Protein 2AMH (pdb70)

Radius of gyration: 17.07 Å; Cα contacts (8 Å, |Δi|>4): 391; chains: 1; bounding box: 40×39×41 Å

B-factor: mean 25.59, std 7.38, range [14.39, 54.66]

Secondary structure (DSSP, 8-state):
----EEEE----HHHHHHHHHHHTTT-SEEEE------GGG---SSHHHHHHHHHHHHHHHHHHHHHT--EEEEEEEEEEEETTEEE-S-SSHHHHHHHHHHHTTSEEEEEEEEEEEETT-S-EEEEEEEEEEEE----HHHHHHHHHH-GGGGSGGG--TTSHHHHTTEEEEES-HHHHHT--HHHHHHHHHT-

CATH classification: 3.90.950.10

Sequence (195 aa):
EEIRTMIIGTSSAFRANVLREHFGDRFRNFVLLPPDIDEKAYRAADPFELTESIARAKMKAVLEKARQHPAIALTFDQVVVKGDEVREKPLSTEQCRSFIASYSGGGVRTVATYALCVVGTENVLVAHNETETFFSKFGDDIVERTLERGACMNSAGGLVVEDEDMSRHVVRIVGTSYGVRGMEPAVVEKLLSQL

Structure (mmCIF, N/CA/C/O backbone):
data_2AMH
#
_entry.id   2AMH
#
_cell.length_a   97.068
_cell.length_b   97.068
_cell.length_c   48.894
_cell.angle_alpha   90.00
_cell.angle_beta   90.00
_cell.angle_gamma   90.00
#
_symmetry.space_group_name_H-M   'I 4'
#
loop_
_entity.id
_entity.type
_entity.pdbx_description
1 polymer 'septum formation protein MAF homologue, putative'
2 non-polymer 'SULFATE ION'
3 non-polymer 'MANGANESE (II) ION'
4 water water
#
loop_
_atom_site.group_PDB
_atom_site.id
_atom_site.type_symbol
_atom_site.label_atom_id
_atom_site.label_alt_id
_atom_site.label_comp_id
_atom_site.label_asym_id
_atom_site.label_entity_id
_atom_site.label_seq_id
_atom_site.pdbx_PDB_ins_code
_atom_site.Cartn_x
_atom_site.Cartn_y
_atom_site.Cartn_z
_atom_site.occupancy
_atom_site.B_iso_or_equiv
_atom_site.auth_seq_id
_atom_site.auth_comp_id
_atom_site.auth_asym_id
_atom_site.auth_atom_id
_atom_site.pdbx_PDB_model_num
ATOM 1 N N . GLU A 1 7 ? 8.564 31.945 25.574 1.00 30.84 7 GLU A N 1
ATOM 2 C CA . GLU A 1 7 ? 8.787 30.528 25.157 1.00 30.94 7 GLU A CA 1
ATOM 3 C C . GLU A 1 7 ? 10.282 30.233 24.984 1.00 29.61 7 GLU A C 1
ATOM 4 O O . GLU A 1 7 ? 10.925 30.739 24.058 1.00 29.06 7 GLU A O 1
ATOM 10 N N . GLU A 1 8 ? 10.824 29.408 25.873 1.00 28.13 8 GLU A N 1
ATOM 11 C CA . GLU A 1 8 ? 12.236 29.057 25.819 1.00 27.55 8 GLU A CA 1
ATOM 12 C C . GLU A 1 8 ? 12.409 27.600 25.404 1.00 26.55 8 GLU A C 1
ATOM 13 O O . GLU A 1 8 ? 12.108 26.683 26.169 1.00 26.85 8 GLU A O 1
ATOM 19 N N . ILE A 1 9 ? 12.887 27.402 24.177 1.00 25.30 9 ILE A N 1
ATOM 20 C CA . ILE A 1 9 ? 13.034 26.067 23.589 1.00 24.58 9 ILE A CA 1
ATOM 21 C C . ILE A 1 9 ? 14.372 25.450 24.005 1.00 24.24 9 ILE A C 1
ATOM 22 O O . ILE A 1 9 ? 15.444 25.966 23.655 1.00 23.58 9 ILE A O 1
ATOM 27 N N . ARG A 1 10 ? 14.291 24.354 24.758 1.00 23.93 10 ARG A N 1
ATOM 28 C CA . ARG A 1 10 ? 15.466 23.660 25.276 1.00 23.75 10 ARG A CA 1
ATOM 29 C C . ARG A 1 10 ? 15.544 22.211 24.805 1.00 23.52 10 ARG A C 1
ATOM 30 O O . ARG A 1 10 ? 16.467 21.485 25.182 1.00 23.17 10 ARG A O 1
ATOM 38 N N . THR A 1 11 ? 14.576 21.792 23.989 1.00 23.04 11 THR A N 1
ATOM 39 C CA . THR A 1 11 ? 14.454 20.390 23.593 1.00 22.75 11 THR A CA 1
ATOM 40 C C . THR A 1 11 ? 14.484 20.227 22.071 1.00 22.59 11 THR A C 1
ATOM 41 O O . THR A 1 11 ? 13.811 20.968 21.338 1.00 22.51 11 THR A O 1
ATOM 45 N N . MET A 1 12 ? 15.308 19.285 21.612 1.00 22.34 12 MET A N 1
ATOM 46 C CA . MET A 1 12 ? 15.342 18.888 20.215 1.00 22.71 12 MET A CA 1
ATOM 47 C C . MET A 1 12 ? 14.788 17.480 20.087 1.00 22.90 12 MET A C 1
ATOM 48 O O . MET A 1 12 ? 15.260 16.553 20.757 1.00 23.34 12 MET A O 1
ATOM 53 N N . ILE A 1 13 ? 13.782 17.329 19.238 1.00 22.99 13 ILE A N 1
ATOM 54 C CA . ILE A 1 13 ? 13.291 16.009 18.878 1.00 23.41 13 ILE A CA 1
ATOM 55 C C . ILE A 1 13 ? 14.072 15.537 17.650 1.00 23.28 13 ILE A C 1
ATOM 56 O O . ILE A 1 13 ? 13.958 16.120 16.571 1.00 23.14 13 ILE A O 1
ATOM 61 N N . ILE A 1 14 ? 14.892 14.505 17.843 1.00 23.07 14 ILE A N 1
ATOM 62 C CA . ILE A 1 14 ? 15.690 13.932 16.766 1.00 23.46 14 ILE A CA 1
ATOM 63 C C . ILE A 1 14 ? 14.810 12.915 16.050 1.00 23.41 14 ILE A C 1
ATOM 64 O O . ILE A 1 14 ? 14.664 11.771 16.490 1.00 23.07 14 ILE A O 1
ATOM 69 N N . GLY A 1 15 ? 14.198 13.365 14.958 1.00 23.73 15 GLY A N 1
ATOM 70 C CA . GLY A 1 15 ? 13.201 12.576 14.241 1.00 23.38 15 GLY A CA 1
ATOM 71 C C . GLY A 1 15 ? 13.820 11.746 13.148 1.00 23.59 15 GLY A C 1
ATOM 72 O O . GLY A 1 15 ? 13.409 11.834 11.991 1.00 24.17 15 GLY A O 1
ATOM 73 N N . THR A 1 16 ? 14.819 10.946 13.517 1.00 23.51 16 THR A N 1
ATOM 74 C CA . THR A 1 16 ? 15.503 10.043 12.586 1.00 23.84 16 THR A CA 1
ATOM 75 C C . THR A 1 16 ? 16.019 8.810 13.338 1.00 24.05 16 THR A C 1
ATOM 76 O O . THR A 1 16 ? 16.307 8.873 14.542 1.00 23.74 16 THR A O 1
ATOM 80 N N . SER A 1 17 ? 16.092 7.685 12.630 1.00 24.19 17 SER A N 1
ATOM 81 C CA . SER A 1 17 ? 16.656 6.460 13.182 1.00 24.44 17 SER A CA 1
ATOM 82 C C . SER A 1 17 ? 18.176 6.400 12.967 1.00 24.31 17 SER A C 1
ATOM 83 O O . SER A 1 17 ? 18.835 5.477 13.445 1.00 24.16 17 SER A O 1
ATOM 86 N N . SER A 1 18 ? 18.730 7.378 12.247 1.00 23.89 18 SER A N 1
ATOM 87 C CA . SER A 1 18 ? 20.166 7.384 11.940 1.00 23.61 18 SER A CA 1
ATOM 88 C C . SER A 1 18 ? 21.015 7.722 13.162 1.00 23.51 18 SER A C 1
ATOM 89 O O . SER A 1 18 ? 20.898 8.815 13.743 1.00 23.22 18 SER A O 1
ATOM 92 N N . ALA A 1 19 ? 21.869 6.770 13.536 1.00 22.93 19 ALA A N 1
ATOM 93 C CA . ALA A 1 19 ? 22.775 6.931 14.669 1.00 22.78 19 ALA A CA 1
ATOM 94 C C . ALA A 1 19 ? 23.767 8.061 14.426 1.00 22.42 19 ALA A C 1
ATOM 95 O O . ALA A 1 19 ? 24.041 8.852 15.330 1.00 22.55 19 ALA A O 1
ATOM 97 N N . PHE A 1 20 ? 24.300 8.134 13.207 1.00 22.08 20 PHE A N 1
ATOM 98 C CA . PHE A 1 20 ? 25.211 9.215 12.835 1.00 21.46 20 PHE A CA 1
ATOM 99 C C . PHE A 1 20 ? 24.561 10.588 13.010 1.00 20.96 20 PHE A C 1
ATOM 100 O O . PHE A 1 20 ? 25.155 11.483 13.625 1.00 20.24 20 PHE A O 1
ATOM 108 N N . ARG A 1 21 ? 23.350 10.750 12.473 1.00 20.52 21 ARG A N 1
ATOM 109 C CA . ARG A 1 21 ? 22.633 12.023 12.557 1.00 20.73 21 ARG A CA 1
ATOM 110 C C . ARG A 1 21 ? 22.425 12.412 14.016 1.00 20.58 21 ARG A C 1
ATOM 111 O O . ARG A 1 21 ? 22.692 13.554 14.397 1.00 19.70 21 ARG A O 1
ATOM 119 N N . ALA A 1 22 ? 21.975 11.451 14.830 1.00 20.92 22 ALA A N 1
ATOM 120 C CA . ALA A 1 22 ? 21.738 11.699 16.258 1.00 21.24 22 ALA A CA 1
ATOM 121 C C . ALA A 1 22 ? 23.012 12.122 16.976 1.00 21.52 22 ALA A C 1
ATOM 122 O O . ALA A 1 22 ? 22.984 13.057 17.783 1.00 22.37 22 ALA A O 1
ATOM 124 N N . ASN A 1 23 ? 24.121 11.440 16.675 1.00 21.85 23 ASN A N 1
ATOM 125 C CA . ASN A 1 23 ? 25.437 11.752 17.254 1.00 22.30 23 ASN A CA 1
ATOM 126 C C . ASN A 1 23 ? 25.949 13.148 16.921 1.00 22.11 23 ASN A C 1
ATOM 127 O O . ASN A 1 23 ? 26.449 13.862 17.800 1.00 21.49 23 ASN A O 1
ATOM 132 N N . VAL A 1 24 ? 25.838 13.536 15.654 1.00 22.32 24 VAL A N 1
ATOM 133 C CA . VAL A 1 24 ? 26.299 14.850 15.233 1.00 22.33 24 VAL A CA 1
ATOM 134 C C . VAL A 1 24 ? 25.445 15.949 15.871 1.00 22.79 24 VAL A C 1
ATOM 135 O O . VAL A 1 24 ? 25.975 16.971 16.324 1.00 22.77 24 VAL A O 1
ATOM 139 N N . LEU A 1 25 ? 24.132 15.729 15.911 1.00 22.86 25 LEU A N 1
ATOM 140 C CA . LEU A 1 25 ? 23.191 16.711 16.466 1.00 23.10 25 LEU A CA 1
ATOM 1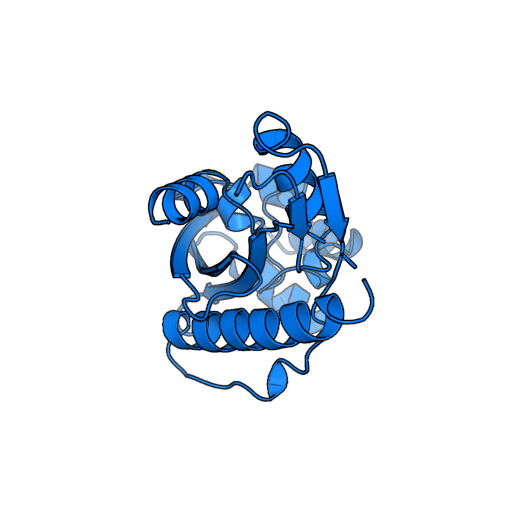41 C C . LEU A 1 25 ? 23.472 16.992 17.950 1.00 23.54 25 LEU A C 1
ATOM 142 O O . LEU A 1 25 ? 23.578 18.152 18.348 1.00 22.83 25 LEU A O 1
ATOM 147 N N . ARG A 1 26 ? 23.612 15.928 18.748 1.00 24.38 26 ARG A N 1
ATOM 148 C CA . ARG A 1 26 ? 23.974 16.050 20.167 1.00 25.88 26 ARG A CA 1
ATOM 149 C C . ARG A 1 26 ? 25.321 16.742 20.356 1.00 26.48 26 ARG A C 1
ATOM 150 O O . ARG A 1 26 ? 25.451 17.611 21.216 1.00 26.94 26 ARG A O 1
ATOM 158 N N . GLU A 1 27 ? 26.310 16.367 19.544 1.00 27.29 27 GLU A N 1
ATOM 159 C CA . GLU A 1 27 ? 27.650 16.965 19.609 1.00 28.65 27 GLU A CA 1
ATOM 160 C C . GLU A 1 27 ? 27.642 18.461 19.240 1.00 28.05 27 GLU A C 1
ATOM 161 O O . GLU A 1 27 ? 28.113 19.298 20.010 1.00 27.58 27 GLU A O 1
ATOM 167 N N . HIS A 1 28 ? 27.069 18.790 18.082 1.00 27.26 28 HIS A N 1
ATOM 168 C CA . HIS A 1 28 ? 27.090 20.157 17.578 1.00 27.06 28 HIS A CA 1
ATOM 169 C C . HIS A 1 28 ? 26.109 21.125 18.249 1.00 26.38 28 HIS A C 1
ATOM 170 O O . HIS A 1 28 ? 26.378 22.332 18.319 1.00 26.15 28 HIS A O 1
ATOM 177 N N . PHE A 1 29 ? 24.981 20.611 18.729 1.00 25.21 29 PHE A N 1
ATOM 178 C CA . PHE A 1 29 ? 23.920 21.479 19.239 1.00 24.82 29 PHE A CA 1
ATOM 179 C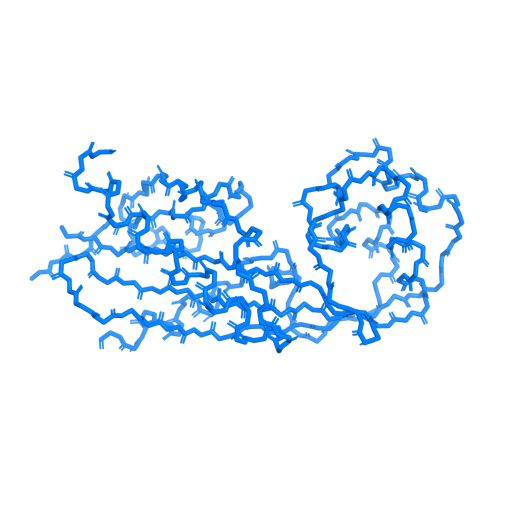 C . PHE A 1 29 ? 23.689 21.365 20.735 1.00 24.26 29 PHE A C 1
ATOM 180 O O . PHE A 1 29 ? 22.727 21.917 21.256 1.00 23.91 29 PHE A O 1
ATOM 188 N N . GLY A 1 30 ? 24.595 20.678 21.425 1.00 24.14 30 GLY A N 1
ATOM 189 C CA . GLY A 1 30 ? 24.505 20.558 22.872 1.00 24.19 30 GLY A CA 1
ATOM 190 C C . GLY A 1 30 ? 24.784 21.894 23.568 1.00 24.21 30 GLY A C 1
ATOM 191 O O . GLY A 1 30 ? 24.445 22.057 24.738 1.00 23.12 30 GLY A O 1
ATOM 192 N N . ASP A 1 31 ? 25.385 22.846 22.841 1.00 24.04 31 ASP A N 1
ATOM 193 C CA . ASP A 1 31 ? 25.615 24.194 23.383 1.00 24.56 31 ASP A CA 1
ATOM 194 C C . ASP A 1 31 ? 24.361 25.073 23.352 1.00 24.34 31 ASP A C 1
ATOM 195 O O . ASP A 1 31 ? 24.358 26.169 23.903 1.00 23.62 31 ASP A O 1
ATOM 200 N N . ARG A 1 32 ? 23.303 24.580 22.709 1.00 24.81 32 ARG A N 1
ATOM 201 C CA . ARG A 1 32 ? 22.031 25.308 22.609 1.00 26.04 32 ARG A CA 1
ATOM 202 C C . ARG A 1 32 ? 20.868 24.551 23.257 1.00 25.45 32 ARG A C 1
ATOM 203 O O . ARG A 1 32 ? 19.990 25.172 23.847 1.00 25.60 32 ARG A O 1
ATOM 211 N N . PHE A 1 33 ? 20.874 23.221 23.162 1.00 24.86 33 PHE A N 1
ATOM 212 C CA . PHE A 1 33 ? 19.765 22.394 23.662 1.00 24.93 33 PHE A CA 1
ATOM 213 C C . PHE A 1 33 ? 20.184 21.567 24.867 1.00 25.17 33 PHE A C 1
ATOM 214 O O . PHE A 1 33 ? 21.286 21.010 24.899 1.00 24.71 33 PHE A O 1
ATOM 222 N N . ARG A 1 34 ? 19.288 21.493 25.847 1.00 25.24 34 ARG A N 1
ATOM 223 C CA . ARG A 1 34 ? 19.502 20.716 27.068 1.00 26.08 34 ARG A CA 1
ATOM 224 C C . ARG A 1 34 ? 19.086 19.265 26.862 1.00 25.86 34 ARG A C 1
ATOM 225 O O . ARG A 1 34 ? 19.736 18.355 27.380 1.00 26.09 34 ARG A O 1
ATOM 233 N N . ASN A 1 35 ? 18.014 19.066 26.089 1.00 25.95 35 ASN A N 1
ATOM 234 C CA . ASN A 1 35 ? 17.365 17.760 25.937 1.00 25.99 35 ASN A CA 1
ATOM 235 C C . ASN A 1 35 ? 17.364 17.276 24.487 1.00 25.97 35 ASN A C 1
ATOM 236 O O . ASN A 1 35 ? 17.055 18.042 23.566 1.00 25.80 35 ASN A O 1
ATOM 241 N N . PHE A 1 36 ? 17.709 16.006 24.300 1.00 25.75 36 PHE A N 1
ATOM 242 C CA . PHE A 1 36 ? 17.651 15.359 22.990 1.00 26.17 36 PHE A CA 1
ATOM 243 C C . PHE A 1 36 ? 16.774 14.117 23.048 1.00 26.58 36 PHE A C 1
ATOM 244 O O . PHE A 1 36 ? 17.098 13.148 23.747 1.00 26.61 36 PHE A O 1
ATOM 252 N N . VAL A 1 37 ? 15.656 14.167 22.324 1.00 26.73 37 VAL A N 1
ATOM 253 C CA . VAL A 1 37 ? 14.659 13.098 22.333 1.00 27.01 37 VAL A CA 1
ATOM 254 C C . VAL A 1 37 ? 14.677 12.362 20.992 1.00 27.48 37 VAL A C 1
ATOM 255 O O . VAL A 1 37 ? 14.436 12.963 19.947 1.00 27.18 37 VAL A O 1
ATOM 259 N N . LEU A 1 38 ? 14.951 11.061 21.036 1.00 27.80 38 LEU A N 1
ATOM 260 C CA . LEU A 1 38 ? 14.965 10.237 19.831 1.00 28.68 38 LEU A CA 1
ATOM 261 C C . LEU A 1 38 ? 13.553 9.760 19.492 1.00 28.65 38 LEU A C 1
ATOM 262 O O . LEU A 1 38 ? 12.889 9.122 20.310 1.00 29.02 38 LEU A O 1
ATOM 267 N N . LEU A 1 39 ? 13.099 10.087 18.286 1.00 28.83 39 LEU A N 1
ATOM 268 C CA . LEU A 1 39 ? 11.759 9.729 17.837 1.00 29.37 39 LEU A CA 1
ATOM 269 C C . LEU A 1 39 ? 11.726 9.480 16.316 1.00 29.63 39 LEU A C 1
ATOM 270 O O . LEU A 1 39 ? 11.284 10.344 15.553 1.00 29.69 39 LEU A O 1
ATOM 275 N N . PRO A 1 40 ? 12.206 8.298 15.864 1.00 30.21 40 PRO A N 1
ATOM 276 C CA . PRO A 1 40 ? 12.232 8.021 14.422 1.00 30.27 40 PRO A CA 1
ATOM 277 C C . PRO A 1 40 ? 10.826 7.951 13.824 1.00 30.55 40 PRO A C 1
ATOM 278 O O . PRO A 1 40 ? 9.915 7.457 14.478 1.00 30.48 40 PRO A O 1
ATOM 282 N N . PRO A 1 41 ? 10.648 8.464 12.592 1.00 30.78 41 PRO A N 1
ATOM 283 C CA . PRO A 1 41 ? 9.324 8.565 11.979 1.00 31.21 41 PRO A CA 1
ATOM 284 C C . PRO A 1 41 ? 8.762 7.212 11.539 1.00 31.96 41 PRO A C 1
ATOM 285 O O . PRO A 1 41 ? 7.551 7.016 11.582 1.00 32.06 41 PRO A O 1
ATOM 289 N N . ASP A 1 42 ? 9.646 6.304 11.125 1.00 32.60 42 ASP A N 1
ATOM 290 C CA . ASP A 1 42 ? 9.274 4.961 10.675 1.00 33.39 42 ASP A CA 1
ATOM 291 C C . ASP A 1 42 ? 8.082 4.957 9.705 1.00 33.30 42 ASP A C 1
ATOM 292 O O . ASP A 1 42 ? 7.061 4.316 9.969 1.00 33.10 42 ASP A O 1
ATOM 297 N N . ILE A 1 43 ? 8.211 5.678 8.591 1.00 32.99 43 ILE A N 1
ATOM 298 C CA . ILE A 1 43 ? 7.150 5.705 7.580 1.00 32.97 43 ILE A CA 1
ATOM 299 C C . ILE A 1 43 ? 7.464 4.817 6.379 1.00 32.99 43 ILE A C 1
ATOM 300 O O . ILE A 1 43 ? 8.613 4.423 6.165 1.00 33.24 43 ILE A O 1
ATOM 305 N N . ASP A 1 44 ? 6.433 4.525 5.594 1.00 33.15 44 ASP A N 1
ATOM 306 C CA . ASP A 1 44 ? 6.584 3.803 4.335 1.00 33.57 44 ASP A CA 1
ATOM 307 C C . ASP A 1 44 ? 7.041 4.782 3.252 1.00 33.59 44 ASP A C 1
ATOM 308 O O . ASP A 1 44 ? 6.236 5.522 2.685 1.00 33.60 44 ASP A O 1
ATOM 313 N N . GLU A 1 45 ? 8.342 4.784 2.979 1.00 33.89 45 GLU A N 1
ATOM 314 C CA . GLU A 1 45 ? 8.930 5.766 2.066 1.00 34.33 45 GLU A CA 1
ATOM 315 C C . GLU A 1 45 ? 8.687 5.431 0.594 1.00 34.98 45 GLU A C 1
ATOM 316 O O . GLU A 1 45 ? 8.772 6.313 -0.268 1.00 35.21 45 GLU A O 1
ATOM 322 N N . LYS A 1 46 ? 8.363 4.164 0.327 1.00 35.46 46 LYS A N 1
ATOM 323 C CA . LYS A 1 46 ? 8.073 3.669 -1.024 1.00 36.35 46 LYS A CA 1
ATOM 324 C C . LYS A 1 46 ? 6.830 4.315 -1.654 1.00 36.25 46 LYS A C 1
ATOM 325 O O . LYS A 1 46 ? 6.655 4.278 -2.871 1.00 36.14 46 LYS A O 1
ATOM 331 N N . ALA A 1 47 ? 5.982 4.909 -0.817 1.00 36.29 47 ALA A N 1
ATOM 332 C CA . ALA A 1 47 ? 4.755 5.565 -1.270 1.00 36.28 47 ALA A CA 1
ATOM 333 C C . ALA A 1 47 ? 5.010 6.864 -2.045 1.00 36.42 47 ALA A C 1
ATOM 334 O O . ALA A 1 47 ? 4.144 7.316 -2.803 1.00 36.27 47 ALA A O 1
ATOM 336 N N . TYR A 1 48 ? 6.194 7.453 -1.850 1.00 36.10 48 TYR A N 1
ATOM 337 C CA . TYR A 1 48 ? 6.570 8.729 -2.469 1.00 36.00 48 TYR A CA 1
ATOM 338 C C . TYR A 1 48 ? 7.509 8.485 -3.642 1.00 36.26 48 TYR A C 1
ATOM 339 O O . TYR A 1 48 ? 8.524 7.802 -3.490 1.00 36.07 48 TYR A O 1
ATOM 348 N N . ARG A 1 49 ? 7.171 9.030 -4.813 1.00 36.69 49 ARG A N 1
ATOM 349 C CA . ARG A 1 49 ? 7.864 8.623 -6.048 1.00 37.25 49 ARG A CA 1
ATOM 350 C C . ARG A 1 49 ? 8.181 9.722 -7.083 1.00 36.82 49 ARG A C 1
ATOM 351 O O . ARG A 1 49 ? 8.326 9.425 -8.272 1.00 36.93 49 ARG A O 1
ATOM 359 N N . ALA A 1 50 ? 8.316 10.970 -6.633 1.00 36.28 50 ALA A N 1
ATOM 360 C CA . ALA A 1 50 ? 8.696 12.089 -7.517 1.00 35.69 50 ALA A CA 1
ATOM 361 C C . ALA A 1 50 ? 10.038 11.868 -8.238 1.00 35.29 50 ALA A C 1
ATOM 362 O O . ALA A 1 50 ? 10.988 11.330 -7.659 1.00 35.12 50 ALA A O 1
ATOM 364 N N . ALA A 1 51 ? 10.109 12.309 -9.493 1.00 34.70 51 ALA A N 1
ATOM 365 C CA . ALA A 1 51 ? 11.303 12.122 -10.331 1.00 34.02 51 ALA A CA 1
ATOM 366 C C . ALA A 1 51 ? 12.492 13.010 -9.935 1.00 33.35 51 ALA A C 1
ATOM 367 O O . ALA A 1 51 ? 13.639 12.556 -9.923 1.00 33.40 51 ALA A O 1
ATOM 369 N N . ASP A 1 52 ? 12.204 14.275 -9.638 1.00 32.28 52 ASP A N 1
ATOM 370 C CA . ASP A 1 52 ? 13.195 15.240 -9.172 1.00 31.15 52 ASP A CA 1
ATOM 371 C C . ASP A 1 52 ? 13.597 14.827 -7.746 1.00 29.39 52 ASP A C 1
ATOM 372 O O . ASP A 1 52 ? 12.723 14.682 -6.883 1.00 28.73 52 ASP A O 1
ATOM 377 N N . PRO A 1 53 ? 14.908 14.579 -7.507 1.00 27.93 53 PRO A N 1
ATOM 378 C CA . PRO A 1 53 ? 15.348 14.160 -6.168 1.00 26.68 53 PRO A CA 1
ATOM 379 C C . PRO A 1 53 ? 15.165 15.234 -5.090 1.00 25.75 53 PRO A C 1
ATOM 380 O O . PRO A 1 53 ? 15.037 14.901 -3.913 1.00 25.10 53 PRO A O 1
ATOM 384 N N . PHE A 1 54 ? 15.160 16.505 -5.487 1.00 25.16 54 PHE A N 1
ATOM 385 C CA . PHE A 1 54 ? 14.909 17.589 -4.538 1.00 24.94 54 PHE A CA 1
ATOM 386 C C . PHE A 1 54 ? 13.463 17.543 -4.047 1.00 24.87 54 PHE A C 1
ATOM 387 O O . PHE A 1 54 ? 13.215 17.587 -2.842 1.00 24.85 54 PHE A O 1
ATOM 395 N N . GLU A 1 55 ? 12.515 17.402 -4.973 1.00 24.92 55 GLU A N 1
ATOM 396 C CA . GLU A 1 55 ? 11.101 17.261 -4.606 1.00 24.77 55 GLU A CA 1
ATOM 397 C C . GLU A 1 55 ? 10.808 15.915 -3.927 1.00 23.80 55 GLU A C 1
ATOM 398 O O . GLU A 1 55 ? 9.971 15.828 -3.017 1.00 23.10 55 GLU A O 1
ATOM 404 N N . LEU A 1 56 ? 11.514 14.873 -4.351 1.00 22.94 56 LEU A N 1
ATOM 405 C CA . LEU A 1 56 ? 11.380 13.563 -3.721 1.00 22.34 56 LEU A CA 1
ATOM 406 C C . LEU A 1 56 ? 11.778 13.606 -2.243 1.00 21.79 56 LEU A C 1
ATOM 407 O O . LEU A 1 56 ? 10.969 13.269 -1.370 1.00 21.34 56 LEU A O 1
ATOM 412 N N . THR A 1 57 ? 13.019 14.012 -1.970 1.00 20.80 57 THR A N 1
ATOM 413 C CA . THR A 1 57 ? 13.500 14.077 -0.583 1.00 20.71 57 THR A CA 1
ATOM 414 C C . THR A 1 57 ? 12.667 15.033 0.257 1.00 20.71 57 THR A C 1
ATOM 415 O O . THR A 1 57 ? 12.451 14.788 1.441 1.00 21.15 57 THR A O 1
ATOM 419 N N . GLU A 1 58 ? 12.202 16.123 -0.354 1.00 20.96 58 GLU A N 1
ATOM 420 C CA . GLU A 1 58 ? 11.384 17.089 0.380 1.00 21.43 58 GLU A CA 1
ATOM 421 C C . GLU A 1 58 ? 10.044 16.494 0.790 1.00 21.16 58 GLU A C 1
ATOM 422 O O . GLU A 1 58 ? 9.63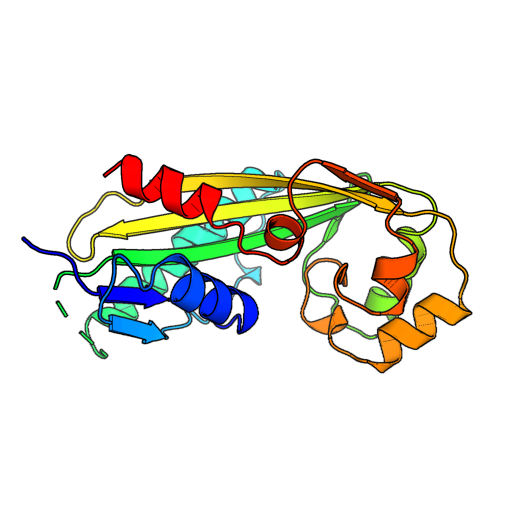7 16.634 1.945 1.00 20.99 58 GLU A O 1
ATOM 428 N N . SER A 1 59 ? 9.361 15.836 -0.147 1.00 21.33 59 SER A N 1
ATOM 429 C CA . SER A 1 59 ? 8.080 15.189 0.163 1.00 21.52 59 SER A CA 1
ATOM 430 C C . SER A 1 59 ? 8.259 14.163 1.293 1.00 21.83 59 SER A C 1
ATOM 431 O O . SER A 1 59 ? 7.434 14.087 2.214 1.00 21.21 59 SER A O 1
ATOM 434 N N . ILE A 1 60 ? 9.356 13.404 1.247 1.00 21.68 60 ILE A N 1
ATOM 435 C CA . ILE A 1 60 ? 9.613 12.386 2.271 1.00 21.84 60 ILE A CA 1
ATOM 436 C C . ILE A 1 60 ? 9.966 13.010 3.637 1.00 21.74 60 ILE A C 1
ATOM 437 O O . ILE A 1 60 ? 9.423 12.595 4.664 1.00 22.40 60 ILE A O 1
ATOM 442 N N . ALA A 1 61 ? 10.840 14.017 3.644 1.00 21.01 61 ALA A N 1
ATOM 443 C CA . ALA A 1 61 ? 11.170 14.737 4.890 1.00 21.05 61 ALA A CA 1
ATOM 444 C C . ALA A 1 61 ? 9.930 15.347 5.561 1.00 20.76 61 ALA A C 1
ATOM 445 O O . ALA A 1 61 ? 9.796 15.316 6.790 1.00 20.98 61 ALA A O 1
ATOM 447 N N . ARG A 1 62 ? 9.030 15.891 4.748 1.00 20.47 62 ARG A N 1
ATOM 448 C CA . ARG A 1 62 ? 7.783 16.465 5.255 1.00 20.76 62 ARG A CA 1
ATOM 449 C C . ARG A 1 62 ? 6.834 15.392 5.781 1.00 20.67 62 ARG A C 1
ATOM 450 O O . ARG A 1 62 ? 6.183 15.586 6.806 1.00 21.01 62 ARG A O 1
ATOM 458 N N . ALA A 1 63 ? 6.750 14.263 5.073 1.00 21.17 63 ALA A N 1
ATOM 459 C CA . ALA A 1 63 ? 5.958 13.120 5.539 1.00 21.12 63 ALA A CA 1
ATOM 460 C C . ALA A 1 63 ? 6.527 12.581 6.856 1.00 21.11 63 ALA A C 1
ATOM 461 O O . ALA A 1 63 ? 5.777 12.239 7.770 1.00 21.17 63 ALA A O 1
ATOM 463 N N . LYS A 1 64 ? 7.853 12.515 6.945 1.00 20.98 64 LYS A N 1
ATOM 464 C CA . LYS A 1 64 ? 8.533 12.116 8.178 1.00 21.62 64 LYS A CA 1
ATOM 465 C C . LYS A 1 64 ? 8.215 13.071 9.340 1.00 21.74 64 LYS A C 1
ATOM 466 O O . LYS A 1 64 ? 7.947 12.624 10.454 1.00 21.61 64 LYS A O 1
ATOM 472 N N . MET A 1 65 ? 8.241 14.376 9.070 1.00 22.46 65 MET A N 1
ATOM 473 C CA . MET A 1 65 ? 7.897 15.384 10.083 1.00 23.07 65 MET A CA 1
ATOM 474 C C . MET A 1 65 ? 6.471 15.213 10.603 1.00 23.82 65 MET A C 1
ATOM 475 O O . MET A 1 65 ? 6.237 15.285 11.812 1.00 23.72 65 MET A O 1
ATOM 480 N N . LYS A 1 66 ? 5.530 14.981 9.691 1.00 24.54 66 LYS A N 1
ATOM 481 C CA . LYS A 1 66 ? 4.138 14.736 10.072 1.00 26.13 66 LYS A CA 1
ATOM 482 C C . LYS A 1 66 ? 4.046 13.559 11.053 1.00 26.24 66 LYS A C 1
ATOM 483 O O . LYS A 1 66 ? 3.389 13.661 12.091 1.00 26.56 66 LYS A O 1
ATOM 489 N N . ALA A 1 67 ? 4.731 12.462 10.731 1.00 26.58 67 ALA A N 1
ATOM 490 C CA . ALA A 1 67 ? 4.761 11.271 11.585 1.00 27.14 67 ALA A CA 1
ATOM 491 C C . ALA A 1 67 ? 5.401 11.511 12.956 1.00 27.73 67 ALA A C 1
ATOM 492 O O . ALA A 1 67 ? 4.928 10.986 13.962 1.00 27.94 67 ALA A O 1
ATOM 494 N N . VAL A 1 68 ? 6.480 12.292 12.981 1.00 28.17 68 VAL A N 1
ATOM 495 C CA . VAL A 1 68 ? 7.206 12.612 14.209 1.00 29.06 68 VAL A CA 1
ATOM 496 C C . VAL A 1 68 ? 6.367 13.476 15.159 1.00 29.72 68 VAL A C 1
ATOM 497 O O . VAL A 1 68 ? 6.339 13.227 16.366 1.00 29.88 68 VAL A O 1
ATOM 501 N N . LEU A 1 69 ? 5.689 14.480 14.607 1.00 30.51 69 LEU A N 1
ATOM 502 C CA . LEU A 1 69 ? 4.847 15.385 15.387 1.00 31.63 69 LEU A CA 1
ATOM 503 C C . LEU A 1 69 ? 3.623 14.668 15.970 1.00 32.78 69 LEU A C 1
ATOM 504 O O . LEU A 1 69 ? 3.167 14.989 17.070 1.00 32.74 69 LEU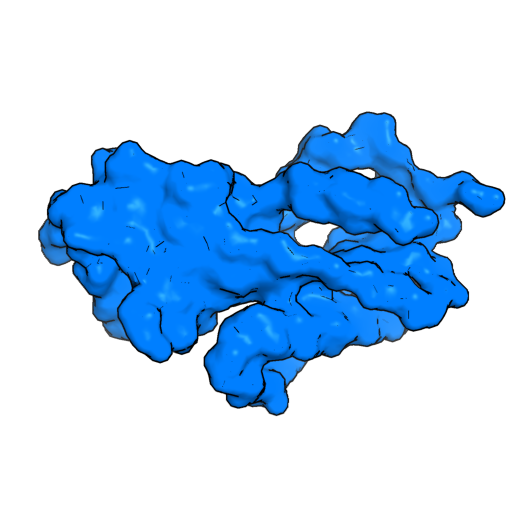 A O 1
ATOM 509 N N . GLU A 1 70 ? 3.117 13.696 15.217 1.00 34.29 70 GLU A N 1
ATOM 510 C CA . GLU A 1 70 ? 2.044 12.801 15.650 1.00 36.15 70 GLU A CA 1
ATOM 511 C C . GLU A 1 70 ? 2.497 11.916 16.818 1.00 36.53 70 GLU A C 1
ATOM 512 O O . GLU A 1 70 ? 1.774 11.774 17.809 1.00 37.08 70 GLU A O 1
ATOM 518 N N . LYS A 1 71 ? 3.690 11.330 16.697 1.00 37.33 71 LYS A N 1
ATOM 519 C CA . LYS A 1 71 ? 4.276 10.496 17.752 1.00 38.32 71 LYS A CA 1
ATOM 520 C C . LYS A 1 71 ? 4.599 11.290 19.021 1.00 39.28 71 LYS A C 1
ATOM 521 O O . LYS A 1 71 ? 4.506 10.759 20.133 1.00 39.13 71 LYS A O 1
ATOM 527 N N . ALA A 1 72 ? 4.985 12.553 18.841 1.00 40.46 72 ALA A N 1
ATOM 528 C CA . ALA A 1 72 ? 5.325 13.443 19.949 1.00 41.80 72 ALA A CA 1
ATOM 529 C C . ALA A 1 72 ? 4.132 13.717 20.866 1.00 42.85 72 ALA A C 1
ATOM 530 O O . ALA A 1 72 ? 4.299 13.833 22.080 1.00 42.77 72 ALA A O 1
ATOM 532 N N . ARG A 1 73 ? 2.941 13.816 20.276 1.00 44.36 73 ARG A N 1
ATOM 533 C CA . ARG A 1 73 ? 1.698 14.021 21.025 1.00 46.19 73 ARG A CA 1
ATOM 534 C C . ARG A 1 73 ? 1.474 12.980 22.130 1.00 47.00 73 ARG A C 1
ATOM 535 O O . ARG A 1 73 ? 0.941 13.314 23.192 1.00 47.20 73 ARG A O 1
ATOM 543 N N . GLN A 1 74 ? 1.878 11.731 21.882 1.00 48.18 74 GLN A N 1
ATOM 544 C CA . GLN A 1 74 ? 1.714 10.656 22.875 1.00 49.37 74 GLN A CA 1
ATOM 545 C C . GLN A 1 74 ? 3.003 9.884 23.226 1.00 49.99 74 GLN A C 1
ATOM 546 O O . GLN A 1 74 ? 2.975 8.661 23.408 1.00 50.15 74 GLN A O 1
ATOM 552 N N . HIS A 1 75 ? 4.115 10.615 23.344 1.00 50.77 75 HIS A N 1
ATOM 553 C CA . HIS A 1 75 ? 5.435 10.063 23.722 1.00 51.46 75 HIS A CA 1
ATOM 554 C C . HIS A 1 75 ? 6.071 9.180 22.640 1.00 51.73 75 HIS A C 1
ATOM 555 O O . HIS A 1 75 ? 5.403 8.505 21.849 1.00 51.96 75 HIS A O 1
ATOM 562 N N . PRO A 1 82 ? 8.539 23.219 25.451 1.00 28.00 82 PRO A N 1
ATOM 563 C CA . PRO A 1 82 ? 8.631 23.647 24.060 1.00 26.88 82 PRO A CA 1
ATOM 564 C C . PRO A 1 82 ? 9.794 22.950 23.353 1.00 25.77 82 PRO A C 1
ATOM 565 O O . PRO A 1 82 ? 10.851 22.750 23.956 1.00 25.70 82 PRO A O 1
ATOM 569 N N . ALA A 1 83 ? 9.601 22.591 22.087 1.00 24.15 83 ALA A N 1
ATOM 570 C CA . ALA A 1 83 ? 10.564 21.755 21.378 1.00 22.79 83 ALA A CA 1
ATOM 571 C C . ALA A 1 83 ? 10.652 22.079 19.891 1.00 22.00 83 ALA A C 1
ATOM 572 O O . ALA A 1 83 ? 9.714 22.624 19.302 1.00 22.23 83 ALA A O 1
ATOM 574 N N . ILE A 1 84 ? 11.794 21.738 19.303 1.00 20.73 84 ILE A N 1
ATOM 575 C CA . ILE A 1 84 ? 11.980 21.764 17.855 1.00 20.14 84 ILE A CA 1
ATOM 576 C C . ILE A 1 84 ? 12.210 20.336 17.364 1.00 19.49 84 ILE A C 1
ATOM 577 O O . ILE A 1 84 ? 13.009 19.598 17.938 1.00 19.82 84 ILE A O 1
ATOM 582 N N . ALA A 1 85 ? 11.487 19.943 16.317 1.00 19.01 85 ALA A N 1
ATOM 583 C CA . ALA A 1 85 ? 11.693 18.642 15.673 1.00 18.18 85 ALA A CA 1
ATOM 584 C C . ALA A 1 85 ? 12.456 18.785 14.364 1.00 18.23 85 ALA A C 1
ATOM 585 O O . ALA A 1 85 ? 12.284 19.769 13.631 1.00 17.47 85 ALA A O 1
ATOM 587 N N . LEU A 1 86 ? 13.293 17.786 14.083 1.00 18.26 86 LEU A N 1
ATOM 588 C CA . LEU A 1 86 ? 14.087 17.717 12.863 1.00 18.41 86 LEU A CA 1
ATOM 589 C C . LEU A 1 86 ? 13.899 16.386 12.145 1.00 18.05 86 LEU A C 1
ATOM 590 O O . LEU A 1 86 ? 14.019 15.324 12.762 1.00 18.57 86 LEU A O 1
ATOM 595 N N . THR A 1 87 ? 13.637 16.447 10.843 1.00 17.57 87 THR A N 1
ATOM 596 C CA . THR A 1 87 ? 13.648 15.245 10.003 1.00 17.06 87 THR A CA 1
ATOM 597 C C . THR A 1 87 ? 14.536 15.461 8.773 1.00 16.91 87 THR A C 1
ATOM 598 O O . THR A 1 87 ? 14.928 16.600 8.453 1.00 15.34 87 THR A O 1
ATOM 602 N N . PHE A 1 88 ? 14.823 14.355 8.088 1.00 16.83 88 PHE A N 1
ATOM 603 C CA . PHE A 1 88 ? 15.795 14.316 7.001 1.00 17.09 88 PHE A CA 1
ATOM 604 C C . PHE A 1 88 ? 15.382 13.252 5.983 1.00 17.21 88 PHE A C 1
ATOM 605 O O . PHE A 1 88 ? 14.796 12.235 6.345 1.00 17.67 88 PHE A O 1
ATOM 613 N N . ASP A 1 89 ? 15.714 13.486 4.718 1.00 16.99 89 ASP A N 1
ATOM 614 C CA . ASP A 1 89 ? 15.698 12.424 3.714 1.00 16.79 89 ASP A CA 1
ATOM 615 C C . ASP A 1 89 ? 16.783 12.696 2.686 1.00 16.64 89 ASP A C 1
ATOM 616 O O . ASP A 1 89 ? 16.972 13.848 2.268 1.00 16.86 89 ASP A O 1
ATOM 621 N N . GLN A 1 90 ? 17.473 11.639 2.266 1.00 16.11 90 GLN A N 1
ATOM 622 C CA . GLN A 1 90 ? 18.630 11.796 1.379 1.00 16.26 90 GLN A CA 1
ATOM 623 C C . GLN A 1 90 ? 18.741 10.658 0.370 1.00 16.08 90 GLN A C 1
ATOM 624 O O . GLN A 1 90 ? 18.541 9.488 0.710 1.00 15.92 90 GLN A O 1
ATOM 630 N N . VAL A 1 91 ? 19.076 11.014 -0.869 1.00 15.74 91 VAL A N 1
ATOM 631 C CA . VAL A 1 91 ? 19.297 10.037 -1.933 1.00 15.36 91 VAL A CA 1
ATOM 632 C C . VAL A 1 91 ? 20.622 10.340 -2.613 1.00 15.68 91 VAL A C 1
ATOM 633 O O . VAL A 1 91 ? 21.164 11.446 -2.482 1.00 14.99 91 VAL A O 1
ATOM 637 N N . VAL A 1 92 ? 21.135 9.340 -3.320 1.00 15.49 92 VAL A N 1
ATOM 638 C CA . VAL A 1 92 ? 22.298 9.487 -4.182 1.00 15.78 92 VAL A CA 1
ATOM 639 C C . VAL A 1 92 ? 21.817 9.673 -5.623 1.00 16.66 92 VAL A C 1
ATOM 640 O O . VAL A 1 92 ? 20.773 9.128 -6.016 1.00 16.68 92 VAL A O 1
ATOM 644 N N . VAL A 1 93 ? 22.549 10.491 -6.374 1.00 17.12 93 VAL A N 1
ATOM 645 C CA . VAL A 1 93 ? 22.389 10.585 -7.819 1.00 18.26 93 VAL A CA 1
ATOM 646 C C . VAL A 1 93 ? 23.723 10.230 -8.466 1.00 18.85 93 VAL A C 1
ATOM 647 O O . VAL A 1 93 ? 24.745 10.858 -8.201 1.00 18.83 93 VAL A O 1
ATOM 651 N N . LYS A 1 94 ? 23.698 9.186 -9.284 1.00 20.03 94 LYS A N 1
ATOM 652 C CA . LYS A 1 94 ? 24.865 8.743 -10.051 1.00 21.13 94 LYS A CA 1
ATOM 653 C C . LYS A 1 94 ? 24.440 8.717 -11.509 1.00 22.16 94 LYS A C 1
ATOM 654 O O . LYS A 1 94 ? 23.541 7.962 -11.881 1.00 21.84 94 LYS A O 1
ATOM 660 N N . GLY A 1 95 ? 25.085 9.549 -12.321 1.00 23.00 95 GLY A N 1
ATOM 661 C CA . GLY A 1 95 ? 24.624 9.787 -13.690 1.00 24.81 95 GLY A CA 1
ATOM 662 C C . GLY A 1 95 ? 23.189 10.281 -13.648 1.00 25.64 95 GLY A C 1
ATOM 663 O O . GLY A 1 95 ? 22.897 11.302 -13.029 1.00 25.60 95 GLY A O 1
ATOM 664 N N . ASP A 1 96 ? 22.293 9.535 -14.288 1.00 26.79 96 ASP A N 1
ATOM 665 C CA . ASP A 1 96 ? 20.870 9.883 -14.328 1.00 28.04 96 ASP A CA 1
ATOM 666 C C . ASP A 1 96 ? 20.039 9.078 -13.326 1.00 27.51 96 ASP A C 1
ATOM 667 O O . ASP A 1 96 ? 18.813 9.203 -13.276 1.00 28.08 96 ASP A O 1
ATOM 672 N N . GLU A 1 97 ? 20.705 8.259 -12.521 1.00 26.50 97 GLU A N 1
ATOM 673 C CA . GLU A 1 97 ? 20.005 7.331 -11.648 1.00 25.52 97 GLU A CA 1
ATOM 674 C C . GLU A 1 97 ? 19.918 7.841 -10.213 1.00 24.49 97 GLU A C 1
ATOM 675 O O . GLU A 1 97 ? 20.938 8.161 -9.602 1.00 24.19 97 GLU A O 1
ATOM 681 N N . VAL A 1 98 ? 18.692 7.900 -9.696 1.00 23.07 98 VAL A N 1
ATOM 682 C CA . VAL A 1 98 ? 18.424 8.214 -8.291 1.00 22.05 98 VAL A CA 1
ATOM 683 C C . VAL A 1 98 ? 18.460 6.911 -7.496 1.00 21.22 98 VAL A C 1
ATOM 684 O O . VAL A 1 98 ? 17.782 5.935 -7.848 1.00 20.38 98 VAL A O 1
ATOM 688 N N . ARG A 1 99 ? 19.258 6.900 -6.431 1.00 20.06 99 ARG A N 1
ATOM 689 C CA . ARG A 1 99 ? 19.496 5.689 -5.651 1.00 19.65 99 ARG A CA 1
ATOM 690 C C . ARG A 1 99 ? 19.145 5.880 -4.186 1.00 19.62 99 ARG A C 1
ATOM 691 O O . ARG A 1 99 ? 19.541 6.863 -3.562 1.00 18.54 99 ARG A O 1
ATOM 699 N N . GLU A 1 100 ? 18.399 4.923 -3.650 1.00 20.35 100 GLU A N 1
ATOM 700 C CA . GLU A 1 100 ? 18.125 4.880 -2.224 1.00 21.78 100 GLU A CA 1
ATOM 701 C C . GLU A 1 100 ? 19.024 3.783 -1.632 1.00 21.21 100 GLU A C 1
ATOM 702 O O . GLU A 1 100 ? 20.046 3.441 -2.230 1.00 21.03 100 GLU A O 1
ATOM 708 N N . LYS A 1 101 ? 18.667 3.245 -0.470 1.00 20.64 101 LYS A N 1
ATOM 709 C CA . LYS A 1 101 ? 19.443 2.158 0.135 1.00 21.19 101 LYS A CA 1
ATOM 710 C C . LYS A 1 101 ? 19.354 0.921 -0.763 1.00 21.13 101 LYS A C 1
ATOM 711 O O . LYS A 1 101 ? 18.300 0.666 -1.341 1.00 20.83 101 LYS A O 1
ATOM 717 N N . PRO A 1 102 ? 20.465 0.172 -0.915 1.00 21.38 102 PRO A N 1
ATOM 718 C CA . PRO A 1 102 ? 20.409 -0.993 -1.806 1.00 21.67 102 PRO A CA 1
ATOM 719 C C . PRO A 1 102 ? 19.504 -2.092 -1.261 1.00 21.99 102 PRO A C 1
ATOM 720 O O . PRO A 1 102 ? 19.358 -2.237 -0.051 1.00 22.00 102 PRO A O 1
ATOM 724 N N . LEU A 1 103 ? 18.893 -2.860 -2.151 1.00 22.80 103 LEU A N 1
ATOM 725 C CA . LEU A 1 103 ? 17.962 -3.890 -1.701 1.00 23.23 103 LEU A CA 1
ATOM 726 C C . LEU A 1 103 ? 18.665 -5.224 -1.425 1.00 23.07 103 LEU A C 1
ATOM 727 O O . LEU A 1 103 ? 18.145 -6.057 -0.686 1.00 22.89 103 LEU A O 1
ATOM 732 N N . SER A 1 104 ? 19.846 -5.410 -2.015 1.00 22.61 104 SER A N 1
ATOM 733 C CA . SER A 1 104 ? 20.607 -6.650 -1.872 1.00 23.04 104 SER A CA 1
ATOM 734 C C . SER A 1 104 ? 22.103 -6.380 -1.918 1.00 23.03 104 SER A C 1
ATOM 735 O O . SER A 1 104 ? 22.536 -5.309 -2.333 1.00 22.77 104 SER A O 1
ATOM 738 N N . THR A 1 105 ? 22.892 -7.368 -1.511 1.00 23.64 105 THR A N 1
ATOM 739 C CA . THR A 1 105 ? 24.345 -7.291 -1.634 1.00 23.92 105 THR A CA 1
ATOM 740 C C . THR A 1 105 ? 24.763 -7.064 -3.091 1.00 23.83 105 THR A C 1
ATOM 741 O O . THR A 1 105 ? 25.671 -6.280 -3.359 1.00 22.42 105 THR A O 1
ATOM 745 N N . GLU A 1 106 ? 24.075 -7.739 -4.017 1.00 24.17 106 GLU A N 1
ATOM 746 C CA . GLU A 1 106 ? 24.338 -7.649 -5.458 1.00 25.55 106 GLU A CA 1
ATOM 747 C C . GLU A 1 106 ? 24.189 -6.213 -5.993 1.00 24.02 106 GLU A C 1
ATOM 748 O O . GLU A 1 106 ? 25.071 -5.708 -6.696 1.00 23.82 106 GLU A O 1
ATOM 754 N N . GLN A 1 107 ? 23.072 -5.567 -5.667 1.00 23.06 107 GLN A N 1
ATOM 755 C CA . GLN A 1 107 ? 22.836 -4.179 -6.087 1.00 22.19 107 GLN A CA 1
ATOM 756 C C . GLN A 1 107 ? 23.843 -3.243 -5.420 1.00 21.97 107 GLN A C 1
ATOM 757 O O . GLN A 1 107 ? 24.372 -2.337 -6.066 1.00 21.66 107 GLN A O 1
ATOM 763 N N . CYS A 1 108 ? 24.120 -3.480 -4.138 1.00 21.54 108 CYS A N 1
ATOM 764 C CA . CYS A 1 108 ? 25.130 -2.698 -3.423 1.00 21.36 108 CYS A CA 1
ATOM 765 C C . CYS A 1 108 ? 26.506 -2.836 -4.066 1.00 20.97 108 CYS A C 1
ATOM 766 O O . CYS A 1 108 ? 27.208 -1.844 -4.243 1.00 20.19 108 CYS A O 1
ATOM 769 N N . ARG A 1 109 ? 26.877 -4.062 -4.431 1.00 20.79 109 ARG A N 1
ATOM 770 C CA . ARG A 1 109 ? 28.124 -4.305 -5.151 1.00 21.31 109 ARG A CA 1
ATOM 771 C C . ARG A 1 109 ? 28.198 -3.480 -6.444 1.00 21.10 109 ARG A C 1
ATOM 772 O O . ARG A 1 109 ? 29.200 -2.812 -6.708 1.00 20.98 109 ARG A O 1
ATOM 780 N N . SER A 1 110 ? 27.137 -3.559 -7.247 1.00 20.87 110 SER A N 1
ATOM 781 C CA . SER A 1 110 ? 26.989 -2.771 -8.463 1.00 20.84 110 SER A CA 1
ATOM 782 C C . SER A 1 110 ? 27.093 -1.251 -8.210 1.00 20.40 110 SER A C 1
ATOM 783 O O . SER A 1 110 ? 27.821 -0.545 -8.916 1.00 19.91 110 SER A O 1
ATOM 786 N N . PHE A 1 111 ? 26.363 -0.767 -7.205 1.00 19.97 111 PHE A N 1
ATOM 787 C CA . PHE A 1 111 ? 26.418 0.636 -6.786 1.00 19.87 111 PHE A CA 1
ATOM 788 C C . PHE A 1 111 ? 27.857 1.071 -6.490 1.00 19.79 111 PHE A C 1
ATOM 789 O O . PHE A 1 111 ? 28.354 2.010 -7.108 1.00 19.57 111 PHE A O 1
ATOM 797 N N . ILE A 1 112 ? 28.519 0.387 -5.555 1.00 19.87 112 ILE A N 1
ATOM 798 C CA . ILE A 1 112 ? 29.890 0.748 -5.154 1.00 20.32 112 ILE A CA 1
ATOM 799 C C . ILE A 1 112 ? 30.874 0.705 -6.328 1.00 20.46 112 ILE A C 1
ATOM 800 O O . ILE A 1 112 ? 31.645 1.653 -6.524 1.00 20.49 112 ILE A O 1
ATOM 805 N N . ALA A 1 113 ? 30.838 -0.373 -7.119 1.00 20.26 113 ALA A N 1
ATOM 806 C CA . ALA A 1 113 ? 31.720 -0.489 -8.288 1.00 20.57 113 ALA A CA 1
ATOM 807 C C . ALA A 1 113 ? 31.617 0.706 -9.238 1.00 20.70 113 ALA A C 1
ATOM 808 O O . ALA A 1 113 ? 32.623 1.144 -9.811 1.00 20.85 113 ALA A O 1
ATOM 810 N N . SER A 1 114 ? 30.406 1.241 -9.398 1.00 20.40 114 SER A N 1
ATOM 811 C CA . SER A 1 114 ? 30.169 2.355 -10.318 1.00 20.59 114 SER A CA 1
ATOM 812 C C . SER A 1 114 ? 30.796 3.684 -9.870 1.00 20.55 114 SER A C 1
ATOM 813 O O . SER A 1 114 ? 30.940 4.595 -10.681 1.00 20.74 114 SER A O 1
ATOM 816 N N . TYR A 1 115 ? 31.167 3.802 -8.596 1.00 20.63 115 TYR A N 1
ATOM 817 C CA . TYR A 1 115 ? 31.728 5.063 -8.103 1.00 20.56 115 TYR A CA 1
ATOM 818 C C . TYR A 1 115 ? 33.197 5.258 -8.469 1.00 21.06 115 TYR A C 1
ATOM 819 O O . TYR A 1 115 ? 33.689 6.389 -8.465 1.00 21.12 115 TYR A O 1
ATOM 828 N N . SER A 1 116 ? 33.880 4.158 -8.795 1.00 22.13 116 SER A N 1
ATOM 829 C CA . SER A 1 116 ? 35.299 4.173 -9.172 1.00 22.78 116 SER A CA 1
ATOM 830 C C . SER A 1 116 ? 35.573 5.155 -10.306 1.00 23.14 116 SER A C 1
ATOM 831 O O . SER A 1 116 ? 34.873 5.146 -11.324 1.00 23.38 116 SER A O 1
ATOM 834 N N . GLY A 1 117 ? 36.586 5.998 -10.105 1.00 23.30 117 GLY A N 1
ATOM 835 C CA . GLY A 1 117 ? 37.057 6.949 -11.114 1.00 23.38 117 GLY A CA 1
ATOM 836 C C . GLY A 1 117 ? 36.045 7.985 -11.571 1.00 23.67 117 GLY A C 1
ATOM 837 O O . GLY A 1 117 ? 36.139 8.500 -12.692 1.00 24.14 117 GLY A O 1
ATOM 838 N N . GLY A 1 118 ? 35.071 8.302 -10.720 1.00 22.81 118 GLY A N 1
ATOM 839 C CA . GLY A 1 118 ? 34.062 9.288 -11.094 1.00 22.14 118 GLY A CA 1
ATOM 840 C C . GLY A 1 118 ? 33.457 10.057 -9.935 1.00 21.61 118 GLY A C 1
ATOM 841 O O . GLY A 1 118 ? 33.898 9.929 -8.782 1.00 21.00 118 GLY A O 1
ATOM 842 N N . GLY A 1 119 ? 32.434 10.851 -10.265 1.00 20.97 119 GLY A N 1
ATOM 843 C CA . GLY A 1 119 ? 31.721 11.678 -9.296 1.00 20.22 119 GLY A CA 1
ATOM 844 C C . GLY A 1 119 ? 30.340 11.137 -8.988 1.00 19.65 119 GLY A C 1
ATOM 845 O O . GLY A 1 119 ? 29.681 10.553 -9.855 1.00 19.92 119 GLY A O 1
ATOM 846 N N . VAL A 1 120 ? 29.914 11.333 -7.746 1.00 18.79 120 VAL A N 1
ATOM 847 C CA . VAL A 1 120 ? 28.612 10.891 -7.275 1.00 18.17 120 VAL A CA 1
ATOM 848 C C . VAL A 1 120 ? 28.017 11.981 -6.397 1.00 17.97 120 VAL A C 1
ATOM 849 O O . VAL A 1 120 ? 28.705 12.531 -5.532 1.00 18.99 120 VAL A O 1
ATOM 853 N N . ARG A 1 121 ? 26.745 12.295 -6.622 1.00 17.37 121 ARG A N 1
ATOM 854 C CA . ARG A 1 121 ? 26.059 13.316 -5.838 1.00 17.32 121 ARG A CA 1
ATOM 855 C C . ARG A 1 121 ? 25.181 12.738 -4.743 1.00 16.60 121 ARG A C 1
ATOM 856 O O . ARG A 1 121 ? 24.687 11.617 -4.857 1.00 16.09 121 ARG A O 1
ATOM 864 N N . THR A 1 122 ? 25.002 13.516 -3.681 1.00 16.27 122 THR A N 1
ATOM 865 C CA . THR A 1 122 ? 23.937 13.278 -2.720 1.00 16.33 122 THR A CA 1
ATOM 866 C C . THR A 1 122 ? 22.993 14.481 -2.783 1.00 16.37 122 THR A C 1
ATOM 867 O O . THR A 1 122 ? 23.438 15.607 -2.993 1.00 15.93 122 THR A O 1
ATOM 871 N N . VAL A 1 123 ? 21.699 14.212 -2.631 1.00 15.52 123 VAL A N 1
ATOM 872 C CA . VAL A 1 123 ? 20.664 15.235 -2.602 1.00 15.58 123 VAL A CA 1
ATOM 873 C C . VAL A 1 123 ? 19.828 14.980 -1.359 1.00 15.23 123 VAL A C 1
ATOM 874 O O . VAL A 1 123 ? 19.352 13.857 -1.130 1.00 14.64 123 VAL A O 1
ATOM 878 N N . ALA A 1 124 ? 19.673 16.010 -0.536 1.00 15.10 124 ALA A N 1
ATOM 879 C CA . ALA A 1 124 ? 18.916 15.846 0.693 1.00 15.23 124 ALA A CA 1
ATOM 880 C C . ALA A 1 124 ? 18.016 17.021 0.982 1.00 15.38 124 ALA A C 1
ATOM 881 O O . ALA A 1 124 ? 18.256 18.140 0.509 1.00 15.28 124 ALA A O 1
ATOM 883 N N . THR A 1 125 ? 16.962 16.747 1.749 1.00 15.38 125 THR A N 1
ATOM 884 C CA . THR A 1 125 ? 16.148 17.796 2.325 1.00 15.67 125 THR A CA 1
ATOM 885 C C . THR A 1 125 ? 16.115 17.611 3.833 1.00 15.50 125 THR A C 1
ATOM 886 O O . THR A 1 125 ? 15.867 16.514 4.322 1.00 15.07 125 THR A O 1
ATOM 890 N N . TYR A 1 126 ? 16.417 18.689 4.552 1.00 15.57 126 TYR A N 1
ATOM 891 C CA . TYR A 1 126 ? 16.293 18.731 6.009 1.00 16.08 126 TYR A CA 1
ATOM 892 C C . TYR A 1 126 ? 15.041 19.552 6.323 1.00 16.62 126 TYR A C 1
ATOM 893 O O . TYR A 1 126 ? 14.797 20.592 5.711 1.00 16.20 126 TYR A O 1
ATOM 902 N N . ALA A 1 127 ? 14.245 19.082 7.268 1.00 16.98 127 ALA A N 1
ATOM 903 C CA . ALA A 1 127 ? 13.051 19.823 7.667 1.00 17.78 127 ALA A CA 1
ATOM 904 C C . ALA A 1 127 ? 13.114 20.146 9.152 1.00 18.03 127 ALA A C 1
ATOM 905 O O . ALA A 1 127 ? 13.662 19.363 9.941 1.00 18.59 127 ALA A O 1
ATOM 907 N N . LEU A 1 128 ? 12.566 21.301 9.519 1.00 19.02 128 LEU A N 1
ATOM 908 C CA . LEU A 1 128 ? 12.554 21.764 10.905 1.00 19.75 128 LEU A CA 1
ATOM 909 C C . LEU A 1 128 ? 11.185 22.362 11.239 1.00 20.58 128 LEU A C 1
ATOM 910 O O . LEU A 1 128 ? 10.607 23.089 10.432 1.00 20.32 128 LEU A O 1
ATOM 915 N N . CYS A 1 129 ? 10.679 22.039 12.428 1.00 22.19 129 CYS A N 1
ATOM 916 C CA . CYS A 1 129 ? 9.405 22.571 12.913 1.00 22.76 129 CYS A CA 1
ATOM 917 C C . CYS A 1 129 ? 9.442 22.836 14.418 1.00 22.87 129 CYS A C 1
ATOM 918 O O . CYS A 1 129 ? 9.898 21.992 15.194 1.00 22.40 129 CYS A O 1
ATOM 921 N N . VAL A 1 130 ? 8.965 24.013 14.821 1.00 23.19 130 VAL A N 1
ATOM 922 C CA . VAL A 1 130 ? 8.673 24.276 16.232 1.00 23.70 130 VAL A CA 1
ATOM 923 C C . VAL A 1 130 ? 7.361 23.561 16.559 1.00 24.32 130 VAL A C 1
ATOM 924 O O . VAL A 1 130 ? 6.322 23.832 15.944 1.00 23.77 130 VAL A O 1
ATOM 928 N N . VAL A 1 131 ? 7.433 22.633 17.508 1.00 25.45 131 VAL A N 1
ATOM 929 C CA . VAL A 1 131 ? 6.283 21.829 17.913 1.00 27.17 131 VAL A CA 1
ATOM 930 C C . VAL A 1 131 ? 5.143 22.752 18.363 1.00 27.85 131 VAL A C 1
ATOM 931 O O . VAL A 1 131 ? 5.345 23.654 19.181 1.00 28.36 131 VAL A O 1
ATOM 935 N N . GLY A 1 132 ? 3.965 22.552 17.778 1.00 28.67 132 GLY A N 1
ATOM 936 C CA . GLY A 1 132 ? 2.799 23.383 18.077 1.00 29.37 132 GLY A CA 1
ATOM 937 C C . GLY A 1 132 ? 2.497 24.433 17.030 1.00 29.89 132 GLY A C 1
ATOM 938 O O . GLY A 1 132 ? 1.443 25.063 17.080 1.00 30.46 132 GLY A O 1
ATOM 939 N N . THR A 1 133 ? 3.415 24.628 16.083 1.00 29.89 133 THR A N 1
ATOM 940 C CA . THR A 1 133 ? 3.233 25.614 15.019 1.00 30.28 133 THR A CA 1
ATOM 941 C C . THR A 1 133 ? 2.905 24.905 13.706 1.00 30.59 133 THR A C 1
ATOM 942 O O . THR A 1 133 ? 2.996 23.680 13.618 1.00 31.17 133 THR A O 1
ATOM 946 N N . GLU A 1 134 ? 2.538 25.665 12.684 1.00 30.65 134 GLU A N 1
ATOM 947 C CA . GLU A 1 134 ? 2.156 25.060 11.409 1.00 30.99 134 GLU A CA 1
ATOM 948 C C . GLU A 1 134 ? 3.211 25.175 10.293 1.00 29.81 134 GLU A C 1
ATOM 949 O O . GLU A 1 134 ? 3.050 24.593 9.216 1.00 30.14 134 GLU A O 1
ATOM 955 N N . ASN A 1 135 ? 4.285 25.916 10.553 1.00 28.10 135 ASN A N 1
ATOM 956 C CA . ASN A 1 135 ? 5.310 26.159 9.540 1.00 26.44 135 ASN A CA 1
ATOM 957 C C . ASN A 1 135 ? 6.435 25.122 9.620 1.00 25.66 135 ASN A C 1
ATOM 958 O O . ASN A 1 135 ? 7.155 25.043 10.620 1.00 25.04 135 ASN A O 1
ATOM 963 N N . VAL A 1 136 ? 6.552 24.304 8.572 1.00 23.96 136 VAL A N 1
ATOM 964 C CA . VAL A 1 136 ? 7.648 23.343 8.465 1.00 22.68 136 VAL A CA 1
ATOM 965 C C . VAL A 1 136 ? 8.679 23.907 7.493 1.00 22.13 136 VAL A C 1
ATOM 966 O O . VAL A 1 136 ? 8.431 23.984 6.288 1.00 22.04 136 VAL A O 1
ATOM 970 N N . LEU A 1 137 ? 9.815 24.340 8.033 1.00 20.92 137 LEU A N 1
ATOM 971 C CA . LEU A 1 137 ? 10.900 24.893 7.226 1.00 20.61 137 LEU A CA 1
ATOM 972 C C . LEU A 1 137 ? 11.663 23.758 6.566 1.00 19.91 137 LEU A C 1
ATOM 973 O O . LEU A 1 137 ? 11.835 22.708 7.172 1.00 19.85 137 LEU A O 1
ATOM 978 N N . VAL A 1 138 ? 12.123 23.978 5.335 1.00 19.24 138 VAL A N 1
ATOM 979 C CA . VAL A 1 138 ? 12.960 23.005 4.631 1.00 18.60 138 VAL A CA 1
ATOM 980 C C . VAL A 1 138 ? 14.181 23.662 4.001 1.00 18.46 138 VAL A C 1
ATOM 981 O O . VAL A 1 138 ? 14.157 24.845 3.649 1.00 17.75 138 VAL A O 1
ATOM 985 N N . ALA A 1 139 ? 15.244 22.873 3.864 1.00 17.95 139 ALA A N 1
ATOM 986 C CA . ALA A 1 139 ? 16.489 23.322 3.263 1.00 17.76 139 ALA A CA 1
ATOM 987 C C . ALA A 1 139 ? 17.086 22.136 2.546 1.00 17.83 139 ALA A C 1
ATOM 988 O O . ALA A 1 139 ? 17.043 21.010 3.050 1.00 17.10 139 ALA A O 1
ATOM 990 N N . HIS A 1 140 ? 17.639 22.380 1.364 1.00 17.55 140 HIS A N 1
ATOM 991 C CA . HIS A 1 140 ? 18.303 21.314 0.636 1.00 17.93 140 HIS A CA 1
ATOM 992 C C . HIS A 1 140 ? 19.787 21.318 0.951 1.00 17.82 140 HIS A C 1
ATOM 993 O O . HIS A 1 140 ? 20.354 22.341 1.317 1.00 17.31 140 HIS A O 1
ATOM 1000 N N . ASN A 1 141 ? 20.398 20.150 0.820 1.00 17.46 141 ASN A N 1
ATOM 1001 C CA . ASN A 1 141 ? 21.839 20.041 0.867 1.00 18.06 141 ASN A CA 1
ATOM 1002 C C . ASN A 1 141 ? 22.261 19.068 -0.213 1.00 17.65 141 ASN A C 1
ATOM 1003 O O . ASN A 1 141 ? 21.692 17.989 -0.329 1.00 17.87 141 ASN A O 1
ATOM 1008 N N . GLU A 1 142 ? 23.260 19.462 -0.992 1.00 17.67 142 GLU A N 1
ATOM 1009 C CA . GLU A 1 142 ? 23.748 18.663 -2.098 1.00 19.03 142 GLU A CA 1
ATOM 1010 C C . GLU A 1 142 ? 25.260 18.556 -1.939 1.00 18.04 142 GLU A C 1
ATOM 1011 O O . GLU A 1 142 ? 25.917 19.523 -1.545 1.00 18.20 142 GLU 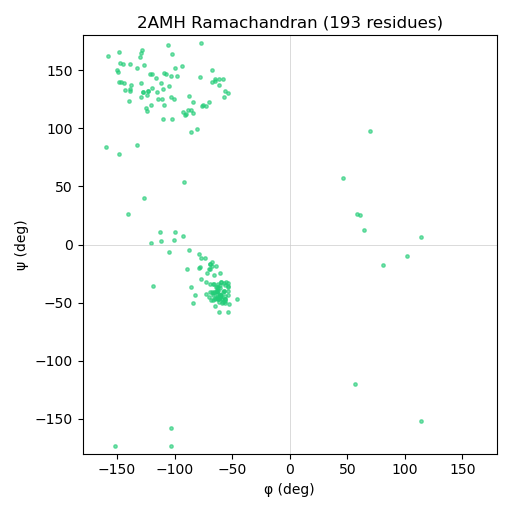A O 1
ATOM 1017 N N . THR A 1 143 ? 25.803 17.372 -2.199 1.00 16.82 143 THR A N 1
ATOM 1018 C CA . THR A 1 143 ? 27.245 17.189 -2.234 1.00 16.16 143 THR A CA 1
ATOM 1019 C C . THR A 1 143 ? 27.635 16.488 -3.519 1.00 16.25 143 THR A C 1
ATOM 1020 O O . THR A 1 143 ? 26.795 15.902 -4.205 1.00 15.82 143 THR A O 1
ATOM 1024 N N . GLU A 1 144 ? 28.921 16.537 -3.826 1.00 16.56 144 GLU A N 1
ATOM 1025 C CA . GLU A 1 144 ? 29.465 15.738 -4.910 1.00 17.47 144 GLU A CA 1
ATOM 1026 C C . GLU A 1 144 ? 30.819 15.194 -4.477 1.00 16.83 144 GLU A C 1
ATOM 1027 O O . GLU A 1 144 ? 31.696 15.957 -4.062 1.00 16.15 144 GLU A O 1
ATOM 1033 N N . THR A 1 145 ? 30.956 13.868 -4.523 1.00 16.85 145 THR A N 1
ATOM 1034 C CA . THR A 1 145 ? 32.200 13.190 -4.115 1.00 17.15 145 THR A CA 1
ATOM 1035 C C . THR A 1 145 ? 32.885 12.605 -5.351 1.00 17.86 145 THR A C 1
ATOM 1036 O O . THR A 1 145 ? 32.228 11.984 -6.192 1.00 17.87 145 THR A O 1
ATOM 1040 N N . PHE A 1 146 ? 34.195 12.826 -5.453 1.00 18.38 146 PHE A N 1
ATOM 1041 C CA . PHE A 1 146 ? 34.995 12.344 -6.584 1.00 19.53 146 PHE A CA 1
ATOM 1042 C C . PHE A 1 146 ? 36.009 11.300 -6.114 1.00 19.81 146 PHE A C 1
ATOM 1043 O O . PHE A 1 146 ? 36.781 11.551 -5.205 1.00 19.65 146 PHE A O 1
ATOM 1051 N N . PHE A 1 147 ? 35.968 10.127 -6.745 1.00 20.97 147 PHE A N 1
ATOM 1052 C CA . PHE A 1 147 ? 36.830 9.001 -6.410 1.00 21.72 147 PHE A CA 1
ATOM 1053 C C . PHE A 1 147 ? 37.876 8.779 -7.508 1.00 22.86 147 PHE A C 1
ATOM 1054 O O . PHE A 1 147 ? 37.610 8.998 -8.690 1.00 22.62 147 PHE A O 1
ATOM 1062 N N . SER A 1 148 ? 39.054 8.323 -7.100 1.00 24.04 148 SER A N 1
ATOM 1063 C CA . SER A 1 148 ? 40.007 7.713 -8.019 1.00 25.31 148 SER A CA 1
ATOM 1064 C C . SER A 1 148 ? 39.554 6.282 -8.331 1.00 26.36 148 SER A C 1
ATOM 1065 O O . SER A 1 148 ? 38.580 5.769 -7.739 1.00 25.69 148 SER A O 1
ATOM 1068 N N . LYS A 1 149 ? 40.245 5.640 -9.269 1.00 27.14 149 LYS A N 1
ATOM 1069 C CA . LYS A 1 149 ? 39.914 4.269 -9.651 1.00 28.80 149 LYS A CA 1
ATOM 1070 C C . LYS A 1 149 ? 40.208 3.276 -8.531 1.00 28.67 149 LYS A C 1
ATOM 1071 O O . LYS A 1 149 ? 41.190 3.414 -7.799 1.00 28.94 149 LYS A O 1
ATOM 1077 N N . PHE A 1 150 ? 39.310 2.309 -8.371 1.00 29.25 150 PHE A N 1
ATOM 1078 C CA . PHE A 1 150 ? 39.534 1.164 -7.493 1.00 29.89 150 PHE A CA 1
ATOM 1079 C C . PHE A 1 150 ? 38.892 -0.077 -8.112 1.00 30.88 150 PHE A C 1
ATOM 1080 O O . PHE A 1 150 ? 37.964 0.031 -8.914 1.00 31.04 150 PHE A O 1
ATOM 1088 N N . GLY A 1 151 ? 39.396 -1.253 -7.743 1.00 32.13 151 GLY A N 1
ATOM 1089 C CA . GLY A 1 151 ? 38.959 -2.499 -8.362 1.00 33.35 151 GLY A CA 1
ATOM 1090 C C . GLY A 1 151 ? 38.005 -3.314 -7.517 1.00 34.12 151 GLY A C 1
ATOM 1091 O O . GLY A 1 151 ? 37.559 -2.862 -6.457 1.00 34.11 151 GLY A O 1
ATOM 1092 N N . ASP A 1 152 ? 37.704 -4.524 -7.996 1.00 34.90 152 ASP A N 1
ATOM 1093 C CA . ASP A 1 152 ? 36.770 -5.453 -7.344 1.00 35.33 152 ASP A CA 1
ATOM 1094 C C . ASP A 1 152 ? 37.167 -5.760 -5.906 1.00 35.28 152 ASP A C 1
ATOM 1095 O O . ASP A 1 152 ? 36.309 -5.969 -5.049 1.00 35.34 152 ASP A O 1
ATOM 1100 N N . ASP A 1 153 ? 38.473 -5.808 -5.660 1.00 35.22 153 ASP A N 1
ATOM 1101 C CA . ASP A 1 153 ? 39.026 -6.140 -4.346 1.00 35.29 153 ASP A CA 1
ATOM 1102 C C . ASP A 1 153 ? 38.618 -5.150 -3.245 1.00 34.44 153 ASP A C 1
ATOM 1103 O O . ASP A 1 153 ? 38.228 -5.549 -2.144 1.00 34.06 153 ASP A O 1
ATOM 1108 N N . ILE A 1 154 ? 38.718 -3.860 -3.553 1.00 33.42 154 ILE A N 1
ATOM 1109 C CA . ILE A 1 154 ? 38.297 -2.800 -2.639 1.00 32.31 154 ILE A CA 1
ATOM 1110 C C . ILE A 1 154 ? 36.775 -2.819 -2.472 1.00 31.29 154 ILE A C 1
ATOM 1111 O O . ILE A 1 154 ? 36.270 -2.663 -1.357 1.00 31.25 154 ILE A O 1
ATOM 1116 N N . VAL A 1 155 ? 36.052 -3.038 -3.573 1.00 30.27 155 VAL A N 1
ATOM 1117 C CA . VAL A 1 155 ? 34.593 -3.178 -3.517 1.00 29.34 155 VAL A CA 1
ATOM 1118 C C . VAL A 1 155 ? 34.185 -4.245 -2.490 1.00 29.41 155 VAL A C 1
ATOM 1119 O O . VAL A 1 155 ? 33.354 -3.983 -1.609 1.00 28.63 155 VAL A O 1
ATOM 1123 N N . GLU A 1 156 ? 34.789 -5.430 -2.586 1.00 29.18 156 GLU A N 1
ATOM 1124 C CA . GLU A 1 156 ? 34.469 -6.521 -1.661 1.00 29.33 156 GLU A CA 1
ATOM 1125 C C . GLU A 1 156 ? 34.795 -6.215 -0.195 1.00 28.71 156 GLU A C 1
ATOM 1126 O O . GLU A 1 156 ? 34.051 -6.612 0.692 1.00 28.60 156 GLU A O 1
ATOM 1132 N N . ARG A 1 157 ? 35.903 -5.517 0.055 1.00 28.28 157 ARG A N 1
ATOM 1133 C CA . ARG A 1 157 ? 36.281 -5.158 1.419 1.00 28.09 157 ARG A CA 1
ATOM 1134 C C . ARG A 1 157 ? 35.224 -4.255 2.060 1.00 26.78 157 ARG A C 1
ATOM 1135 O O . ARG A 1 157 ? 34.809 -4.480 3.196 1.00 26.07 157 ARG A O 1
ATOM 1143 N N . THR A 1 158 ? 34.785 -3.240 1.321 1.00 25.98 158 THR A N 1
ATOM 1144 C CA . THR A 1 158 ? 33.710 -2.352 1.790 1.00 25.39 158 THR A CA 1
ATOM 1145 C C . THR A 1 158 ? 32.402 -3.126 2.005 1.00 25.57 158 THR A C 1
ATOM 1146 O O . THR A 1 158 ? 31.755 -2.982 3.052 1.00 25.46 158 THR A O 1
ATOM 1150 N N . LEU A 1 159 ? 32.025 -3.955 1.027 1.00 25.85 159 LEU A N 1
ATOM 1151 C CA . LEU A 1 159 ? 30.812 -4.779 1.135 1.00 26.44 159 LEU A CA 1
ATOM 1152 C C . LEU A 1 159 ? 30.787 -5.633 2.405 1.00 26.74 159 LEU A C 1
ATOM 1153 O O . LEU A 1 159 ? 29.752 -5.727 3.079 1.00 26.23 159 LEU A O 1
ATOM 1158 N N . GLU A 1 160 ? 31.933 -6.246 2.711 1.00 27.44 160 GLU A N 1
ATOM 1159 C CA . GLU A 1 160 ? 32.092 -7.151 3.859 1.00 28.71 160 GLU A CA 1
ATOM 1160 C C . GLU A 1 160 ? 31.789 -6.481 5.192 1.00 27.73 160 GLU A C 1
ATOM 1161 O O . GLU A 1 160 ? 31.298 -7.128 6.117 1.00 27.68 160 GLU A O 1
ATOM 1167 N N . ARG A 1 161 ? 32.071 -5.182 5.286 1.00 26.72 161 ARG A N 1
ATOM 1168 C CA . ARG A 1 161 ? 31.795 -4.424 6.510 1.00 26.03 161 ARG A CA 1
ATOM 1169 C C . ARG A 1 161 ? 30.305 -4.168 6.744 1.00 25.34 161 ARG A C 1
ATOM 1170 O O . ARG A 1 161 ? 29.884 -3.951 7.879 1.00 25.31 161 ARG A O 1
ATOM 1178 N N . GLY A 1 162 ? 29.519 -4.179 5.670 1.00 25.06 162 GLY A N 1
ATOM 1179 C CA . GLY A 1 162 ? 28.060 -4.163 5.773 1.00 24.65 162 GLY A CA 1
ATOM 1180 C C . GLY A 1 162 ? 27.365 -2.831 6.013 1.00 24.42 162 GLY A C 1
ATOM 1181 O O . GLY A 1 162 ? 26.155 -2.731 5.794 1.00 24.67 162 GLY A O 1
ATOM 1182 N N . ALA A 1 163 ? 28.106 -1.818 6.472 1.00 23.95 163 ALA A N 1
ATOM 1183 C CA . ALA A 1 163 ? 27.533 -0.481 6.710 1.00 23.70 163 ALA A CA 1
ATOM 1184 C C . ALA A 1 163 ? 26.946 0.130 5.436 1.00 23.19 163 ALA A C 1
ATOM 1185 O O . ALA A 1 163 ? 25.969 0.873 5.495 1.00 22.87 163 ALA A O 1
ATOM 1187 N N . CYS A 1 164 ? 27.553 -0.203 4.294 1.00 22.96 164 CYS A N 1
ATOM 1188 C CA . CYS A 1 164 ? 27.121 0.266 2.979 1.00 22.76 164 CYS A CA 1
ATOM 1189 C C . CYS A 1 164 ? 25.646 -0.002 2.679 1.00 22.63 164 CYS A C 1
ATOM 1190 O O . CYS A 1 164 ? 25.002 0.786 1.991 1.00 22.34 164 CYS A O 1
ATOM 1193 N N . MET A 1 165 ? 25.123 -1.116 3.194 1.00 22.63 165 MET A N 1
ATOM 1194 C CA . MET A 1 165 ? 23.704 -1.467 3.017 1.00 22.74 165 MET A CA 1
ATOM 1195 C C . MET A 1 165 ? 22.750 -0.426 3.608 1.00 22.58 165 MET A C 1
ATOM 1196 O O . MET A 1 165 ? 21.609 -0.309 3.160 1.00 22.80 165 MET A O 1
ATOM 1201 N N . ASN A 1 166 ? 23.226 0.337 4.596 1.00 22.47 166 ASN A N 1
ATOM 1202 C CA . ASN A 1 166 ? 22.379 1.293 5.327 1.00 22.51 166 ASN A CA 1
ATOM 1203 C C . ASN A 1 166 ? 22.512 2.733 4.859 1.00 21.83 166 ASN A C 1
ATOM 1204 O O . ASN A 1 166 ? 22.013 3.649 5.517 1.00 21.43 166 ASN A O 1
ATOM 1209 N N . SER A 1 167 ? 23.191 2.925 3.730 1.00 20.92 167 SER A N 1
ATOM 1210 C CA . SER A 1 167 ? 23.367 4.244 3.148 1.00 20.61 167 SER A CA 1
ATOM 1211 C C . SER A 1 167 ? 22.769 4.315 1.749 1.00 19.51 167 SER A C 1
ATOM 1212 O O . SER A 1 167 ? 22.794 3.330 1.005 1.00 18.47 167 SER A O 1
ATOM 1215 N N . ALA A 1 168 ? 22.243 5.484 1.394 1.00 18.76 168 ALA A N 1
ATOM 1216 C CA . ALA A 1 168 ? 21.725 5.707 0.039 1.00 18.83 168 ALA A CA 1
ATOM 1217 C C . ALA A 1 168 ? 22.831 5.407 -0.960 1.00 18.41 168 ALA A C 1
ATOM 1218 O O . ALA A 1 168 ? 23.980 5.829 -0.772 1.00 18.06 168 ALA A O 1
ATOM 1220 N N . GLY A 1 169 ? 22.493 4.633 -1.992 1.00 18.16 169 GLY A N 1
ATOM 1221 C CA . GLY A 1 169 ? 23.437 4.291 -3.045 1.00 17.66 169 GLY A CA 1
ATOM 1222 C C . GLY A 1 169 ? 24.616 3.453 -2.573 1.00 17.64 169 GLY A C 1
ATOM 1223 O O . GLY A 1 169 ? 25.605 3.304 -3.301 1.00 17.22 169 GLY A O 1
ATOM 1224 N N . GLY A 1 170 ? 24.516 2.920 -1.352 1.00 17.49 170 GLY A N 1
ATOM 1225 C CA . GLY A 1 170 ? 25.621 2.190 -0.726 1.00 17.34 170 GLY A CA 1
ATOM 1226 C C . GLY A 1 170 ? 26.880 3.023 -0.590 1.00 18.04 170 GLY A C 1
ATOM 1227 O O . GLY A 1 170 ? 27.989 2.484 -0.556 1.00 17.30 170 GLY A O 1
ATOM 1228 N N . LEU A 1 171 ? 26.704 4.345 -0.523 1.00 18.32 171 LEU A N 1
ATOM 1229 C CA . LEU A 1 171 ? 27.824 5.277 -0.480 1.00 19.02 171 LEU A CA 1
ATOM 1230 C C . LEU A 1 171 ? 28.274 5.528 0.958 1.00 19.47 171 LEU A C 1
ATOM 1231 O O . LEU A 1 171 ? 27.527 6.093 1.771 1.00 19.06 171 LEU A O 1
ATOM 1236 N N . VAL A 1 172 ? 29.506 5.116 1.251 1.00 20.00 172 VAL A N 1
ATOM 1237 C CA . VAL A 1 172 ? 30.066 5.239 2.600 1.00 20.92 172 VAL A CA 1
ATOM 1238 C C . VAL A 1 172 ? 31.471 5.836 2.519 1.00 21.26 172 VAL A C 1
ATOM 1239 O O . VAL A 1 172 ? 32.469 5.109 2.473 1.00 20.85 172 VAL A O 1
ATOM 1243 N N . VAL A 1 173 ? 31.551 7.164 2.496 1.00 21.45 173 VAL A N 1
ATOM 1244 C CA . VAL A 1 173 ? 32.849 7.840 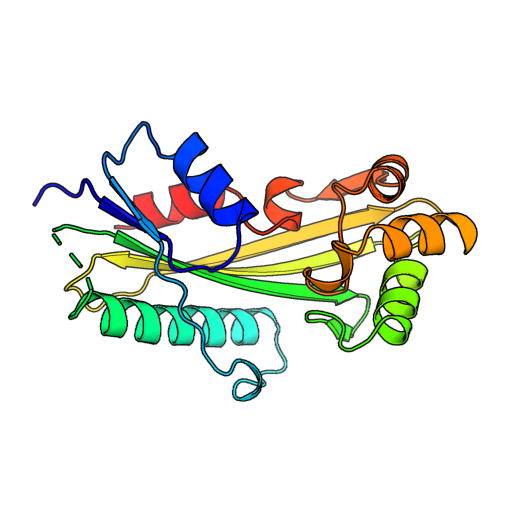2.341 1.00 22.36 173 VAL A CA 1
ATOM 1245 C C . VAL A 1 173 ? 33.740 7.682 3.573 1.00 22.87 173 VAL A C 1
ATOM 1246 O O . VAL A 1 173 ? 34.959 7.812 3.475 1.00 23.00 173 VAL A O 1
ATOM 1250 N N . GLU A 1 174 ? 33.113 7.381 4.708 1.00 23.38 174 GLU A N 1
ATOM 1251 C CA . GLU A 1 174 ? 33.803 7.127 5.976 1.00 24.46 174 GLU A CA 1
ATOM 1252 C C . GLU A 1 174 ? 34.448 5.728 6.050 1.00 24.66 174 GLU A C 1
ATOM 1253 O O . GLU A 1 174 ? 35.240 5.455 6.961 1.00 24.03 174 GLU A O 1
ATOM 1259 N N . ASP A 1 175 ? 34.104 4.852 5.101 1.00 24.94 175 ASP A N 1
ATOM 1260 C CA . ASP A 1 175 ? 34.684 3.501 5.039 1.00 25.45 175 ASP A CA 1
ATOM 1261 C C . ASP A 1 175 ? 36.198 3.575 4.840 1.00 26.27 175 ASP A C 1
ATOM 1262 O O . ASP A 1 175 ? 36.679 4.368 4.035 1.00 25.99 175 ASP A O 1
ATOM 1267 N N . GLU A 1 176 ? 36.928 2.734 5.573 1.00 27.22 176 GLU A N 1
ATOM 1268 C CA . GLU A 1 176 ? 38.397 2.683 5.532 1.00 29.05 176 GLU A CA 1
ATOM 1269 C C . GLU A 1 176 ? 38.970 2.695 4.102 1.00 28.58 176 GLU A C 1
ATOM 1270 O O . GLU A 1 176 ? 39.892 3.457 3.806 1.00 29.30 176 GLU A O 1
ATOM 1276 N N . ASP A 1 177 ? 38.409 1.874 3.217 1.00 28.12 177 ASP A N 1
ATOM 1277 C CA . ASP A 1 177 ? 38.883 1.790 1.834 1.00 27.74 177 ASP A CA 1
ATOM 1278 C C . ASP A 1 177 ? 38.336 2.877 0.906 1.00 27.13 177 ASP A C 1
ATOM 1279 O O . ASP A 1 177 ? 39.080 3.445 0.099 1.00 26.88 177 ASP A O 1
ATOM 1284 N N . MET A 1 178 ? 37.040 3.158 1.014 1.00 26.13 178 MET A N 1
ATOM 1285 C CA . MET A 1 178 ? 36.436 4.242 0.244 1.00 25.71 178 MET A CA 1
ATOM 1286 C C . MET A 1 178 ? 37.149 5.561 0.516 1.00 25.34 178 MET A C 1
ATOM 1287 O O . MET A 1 178 ? 37.486 6.292 -0.411 1.00 24.90 178 MET A O 1
ATOM 1292 N N . SER A 1 179 ? 37.384 5.840 1.797 1.00 25.52 179 SER A N 1
ATOM 1293 C CA . SER A 1 179 ? 38.040 7.067 2.238 1.00 26.62 179 SER A CA 1
ATOM 1294 C C . SER A 1 179 ? 39.386 7.299 1.558 1.00 26.92 179 SER A C 1
ATOM 1295 O O . SER A 1 179 ? 39.719 8.431 1.196 1.00 26.92 179 SER A O 1
ATOM 1298 N N . ARG A 1 180 ? 40.142 6.218 1.380 1.00 27.45 180 ARG A N 1
ATOM 1299 C CA . ARG A 1 180 ? 41.463 6.262 0.748 1.00 28.36 180 ARG A CA 1
ATOM 1300 C C . ARG A 1 180 ? 41.404 6.617 -0.735 1.00 27.78 180 ARG A C 1
ATOM 1301 O O . ARG A 1 180 ? 42.427 6.947 -1.325 1.00 28.24 180 ARG A O 1
ATOM 1309 N N . HIS A 1 181 ? 40.215 6.537 -1.333 1.00 27.15 181 HIS A N 1
ATOM 1310 C CA . HIS A 1 181 ? 40.044 6.813 -2.766 1.00 26.26 181 HIS A CA 1
ATOM 1311 C C . HIS A 1 181 ? 39.245 8.095 -3.067 1.00 25.30 181 HIS A C 1
ATOM 1312 O O . HIS A 1 181 ? 38.981 8.406 -4.222 1.00 24.89 181 HIS A O 1
ATOM 1319 N N . VAL A 1 182 ? 38.859 8.825 -2.029 1.00 24.70 182 VAL A N 1
ATOM 1320 C CA . VAL A 1 182 ? 38.223 10.126 -2.207 1.00 23.94 182 VAL A CA 1
ATOM 1321 C C . VAL A 1 182 ? 39.284 11.169 -2.597 1.00 23.88 182 VAL A C 1
ATOM 1322 O O . VAL A 1 182 ? 40.228 11.411 -1.849 1.00 23.77 182 VAL A O 1
ATOM 1326 N N . VAL A 1 183 ? 39.112 11.772 -3.773 1.00 23.55 183 VAL A N 1
ATOM 1327 C CA . VAL A 1 183 ? 40.014 12.827 -4.255 1.00 23.17 183 VAL A CA 1
ATOM 1328 C C . VAL A 1 183 ? 39.605 14.186 -3.674 1.00 22.13 183 VAL A C 1
ATOM 1329 O O . VAL A 1 183 ? 40.432 14.922 -3.120 1.00 21.42 183 VAL A O 1
ATOM 1333 N N . ARG A 1 184 ? 38.320 14.504 -3.799 1.00 20.97 184 ARG A N 1
ATOM 1334 C CA . ARG A 1 184 ? 37.767 15.725 -3.223 1.00 20.68 184 ARG A CA 1
ATOM 1335 C C . ARG A 1 184 ? 36.263 15.597 -3.037 1.00 19.53 184 ARG A C 1
ATOM 1336 O O . ARG A 1 184 ? 35.625 14.727 -3.625 1.00 18.43 184 ARG A O 1
ATOM 1344 N N . ILE A 1 185 ? 35.715 16.473 -2.201 1.00 19.02 185 ILE A N 1
ATOM 1345 C CA . ILE A 1 185 ? 34.270 16.591 -2.032 1.00 18.56 185 ILE A CA 1
ATOM 1346 C C . ILE A 1 185 ? 33.886 18.059 -2.233 1.00 18.68 185 ILE A C 1
ATOM 1347 O O . ILE A 1 185 ? 34.521 18.960 -1.666 1.00 18.85 185 ILE A O 1
ATOM 1352 N N . VAL A 1 186 ? 32.867 18.293 -3.050 1.00 17.93 186 VAL A N 1
ATOM 1353 C CA . VAL A 1 186 ? 32.196 19.588 -3.082 1.00 18.37 186 VAL A CA 1
ATOM 1354 C C . VAL A 1 186 ? 31.050 19.509 -2.075 1.00 18.55 186 VAL A C 1
ATOM 1355 O O . VAL A 1 186 ? 30.085 18.765 -2.277 1.00 18.23 186 VAL A O 1
ATOM 1359 N N . GLY A 1 187 ? 31.191 20.260 -0.984 1.00 18.49 187 GLY A N 1
ATOM 1360 C CA . GLY A 1 187 ? 30.357 20.093 0.206 1.00 18.92 187 GLY A CA 1
ATOM 1361 C C . GLY A 1 187 ? 31.250 19.603 1.333 1.00 19.08 187 GLY A C 1
ATOM 1362 O O . GLY A 1 187 ? 32.458 19.883 1.335 1.00 19.32 187 GLY A O 1
ATOM 1363 N N . THR A 1 188 ? 30.666 18.862 2.279 1.00 18.86 188 THR A N 1
ATOM 1364 C CA . THR A 1 188 ? 31.396 18.304 3.429 1.00 18.63 188 THR A CA 1
ATOM 1365 C C . THR A 1 188 ? 31.160 16.801 3.507 1.00 18.14 188 THR A C 1
ATOM 1366 O O . THR A 1 188 ? 30.135 16.311 3.034 1.00 17.81 188 THR A O 1
ATOM 1370 N N . SER A 1 189 ? 32.091 16.072 4.114 1.00 17.78 189 SER A N 1
ATOM 1371 C CA . SER A 1 189 ? 31.884 14.648 4.353 1.00 17.98 189 SER A CA 1
ATOM 1372 C C . SER A 1 189 ? 30.695 14.402 5.283 1.00 17.44 189 SER A C 1
ATOM 1373 O O . SER A 1 189 ? 29.994 13.419 5.108 1.00 16.54 189 SER A O 1
ATOM 1376 N N . TYR A 1 190 ? 30.458 15.300 6.248 1.00 17.44 190 TYR A N 1
ATOM 1377 C CA . TYR A 1 190 ? 29.293 15.178 7.144 1.00 17.69 190 TYR A CA 1
ATOM 1378 C C . TYR A 1 190 ? 27.979 15.284 6.362 1.00 17.01 190 TYR A C 1
ATOM 1379 O O . TYR A 1 190 ? 27.022 14.593 6.675 1.00 16.26 190 TYR A O 1
ATOM 1388 N N . GLY A 1 191 ? 27.973 16.142 5.342 1.00 16.61 191 GLY A N 1
ATOM 1389 C CA . GLY A 1 191 ? 26.861 16.274 4.396 1.00 16.71 191 GLY A CA 1
ATOM 1390 C C . GLY A 1 191 ? 26.654 14.989 3.613 1.00 16.55 191 GLY A C 1
ATOM 1391 O O . GLY A 1 191 ? 25.523 14.529 3.472 1.00 16.62 191 GLY A O 1
ATOM 1392 N N . VAL A 1 192 ? 27.740 14.393 3.124 1.00 16.39 192 VAL A N 1
ATOM 1393 C CA . VAL A 1 192 ? 27.638 13.130 2.379 1.00 16.54 192 VAL A CA 1
ATOM 1394 C C . VAL A 1 192 ? 27.066 12.035 3.294 1.00 16.55 192 VAL A C 1
ATOM 1395 O O . VAL A 1 192 ? 26.238 11.217 2.872 1.00 16.02 192 VAL A O 1
ATOM 1399 N N . ARG A 1 193 ? 27.508 12.043 4.552 1.00 16.57 193 ARG A N 1
ATOM 1400 C CA . ARG A 1 193 ? 27.057 11.069 5.548 1.00 17.42 193 ARG A CA 1
ATOM 1401 C C . ARG A 1 193 ? 25.628 11.290 6.068 1.00 17.46 193 ARG A C 1
ATOM 1402 O O . ARG A 1 193 ? 25.068 10.414 6.736 1.00 18.25 193 ARG A O 1
ATOM 1410 N N . GLY A 1 194 ? 25.036 12.444 5.758 1.00 17.68 194 GLY A N 1
ATOM 1411 C CA . GLY A 1 194 ? 23.619 12.674 6.035 1.00 17.44 194 GLY A CA 1
ATOM 1412 C C . GLY A 1 194 ? 23.266 13.729 7.072 1.00 17.66 194 GLY A C 1
ATOM 1413 O O . GLY A 1 194 ? 22.092 13.882 7.421 1.00 17.86 194 GLY A O 1
ATOM 1414 N N . MET A 1 195 ? 24.257 14.468 7.568 1.00 17.51 195 MET A N 1
ATOM 1415 C CA . MET A 1 195 ? 23.974 15.513 8.567 1.00 17.24 195 MET A CA 1
ATOM 1416 C C . MET A 1 195 ? 25.071 16.566 8.655 1.00 17.39 195 MET A C 1
ATOM 1417 O O . MET A 1 195 ? 25.968 16.498 9.518 1.00 16.69 195 MET A O 1
ATOM 1422 N N . GLU A 1 196 ? 24.992 17.547 7.758 1.00 17.08 196 GLU A N 1
ATOM 1423 C CA . GLU A 1 196 ? 25.841 18.728 7.843 1.00 17.37 196 GLU A CA 1
ATOM 1424 C C . GLU A 1 196 ? 25.203 19.754 8.803 1.00 17.24 196 GLU A C 1
ATOM 1425 O O . GLU A 1 196 ? 24.140 20.302 8.494 1.00 17.04 196 GLU A O 1
ATOM 1431 N N . PRO A 1 197 ? 25.849 20.016 9.965 1.00 17.56 197 PRO A N 1
ATOM 1432 C CA . PRO A 1 197 ? 25.308 20.963 10.965 1.00 17.98 197 PRO A CA 1
ATOM 1433 C C . PRO A 1 197 ? 25.020 22.373 10.428 1.00 17.80 197 PRO A C 1
ATOM 1434 O O . PRO A 1 197 ? 24.078 23.018 10.887 1.00 18.24 197 PRO A O 1
ATOM 1438 N N . ALA A 1 198 ? 25.806 22.848 9.461 1.00 17.66 198 ALA A N 1
ATOM 1439 C CA . ALA A 1 198 ? 25.572 24.184 8.895 1.00 16.89 198 ALA A CA 1
ATOM 1440 C C . ALA A 1 198 ? 24.160 24.324 8.330 1.00 16.54 198 ALA A C 1
ATOM 1441 O O . ALA A 1 198 ? 23.570 25.394 8.398 1.00 15.80 198 ALA A O 1
ATOM 1443 N N . VAL A 1 199 ? 23.615 23.234 7.792 1.00 16.46 199 VAL A N 1
ATOM 1444 C CA . VAL A 1 199 ? 22.245 23.231 7.275 1.00 16.57 199 VAL A CA 1
ATOM 1445 C C . VAL A 1 199 ? 21.212 23.449 8.391 1.00 16.91 199 VAL A C 1
ATOM 1446 O O . VAL A 1 199 ? 20.298 24.266 8.239 1.00 17.30 199 VAL A O 1
ATOM 1450 N N . VAL A 1 200 ? 21.363 22.724 9.502 1.00 17.11 200 VAL A N 1
ATOM 1451 C CA . VAL A 1 200 ? 20.501 22.907 10.680 1.00 17.37 200 VAL A CA 1
ATOM 1452 C C . VAL A 1 200 ? 20.662 24.312 11.298 1.00 18.10 200 VAL A C 1
ATOM 1453 O O . VAL A 1 200 ? 19.669 24.934 11.694 1.00 17.63 200 VAL A O 1
ATOM 1457 N N . GLU A 1 201 ? 21.899 24.808 11.354 1.00 19.04 201 GLU A N 1
ATOM 1458 C CA . GLU A 1 201 ? 22.162 26.190 11.800 1.00 20.82 201 GLU 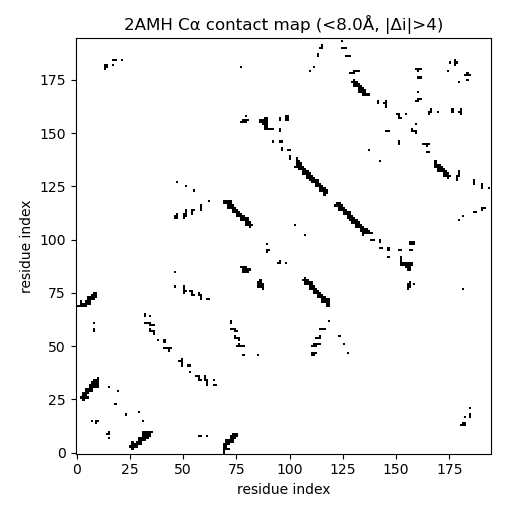A CA 1
ATOM 1459 C C . GLU A 1 201 ? 21.388 27.221 10.965 1.00 21.03 201 GLU A C 1
ATOM 1460 O O . GLU A 1 201 ? 20.801 28.147 11.522 1.00 21.33 201 GLU A O 1
ATOM 1466 N N . LYS A 1 202 ? 21.380 27.049 9.644 1.00 21.81 202 LYS A N 1
ATOM 1467 C CA . LYS A 1 202 ? 20.612 27.920 8.735 1.00 23.32 202 LYS A CA 1
ATOM 1468 C C . LYS A 1 202 ? 19.090 27.859 8.965 1.00 21.95 202 LYS A C 1
ATOM 1469 O O . LYS A 1 202 ? 18.426 28.901 9.040 1.00 21.28 202 LYS A O 1
ATOM 1475 N N . LEU A 1 203 ? 18.549 26.646 9.105 1.00 20.62 203 LEU A N 1
ATOM 1476 C CA . LEU A 1 203 ? 17.131 26.468 9.419 1.00 19.39 203 LEU A CA 1
ATOM 1477 C C . LEU A 1 203 ? 16.744 27.112 10.767 1.00 19.37 203 LEU A C 1
ATOM 1478 O O . LEU A 1 203 ? 15.698 27.761 10.873 1.00 18.97 203 LEU A O 1
ATOM 1483 N N . LEU A 1 204 ? 17.583 26.931 11.787 1.00 18.52 204 LEU A N 1
ATOM 1484 C CA . LEU A 1 204 ? 17.324 27.549 13.092 1.00 19.48 204 LEU A CA 1
ATOM 1485 C C . LEU A 1 204 ? 17.282 29.078 12.995 1.00 20.12 204 LEU A C 1
ATOM 1486 O O . LEU A 1 204 ? 16.457 29.726 13.640 1.00 20.43 204 LEU A O 1
ATOM 1491 N N . SER A 1 205 ? 18.142 29.640 12.153 1.00 21.12 205 SER A N 1
ATOM 1492 C CA . SER A 1 205 ? 18.214 31.092 11.975 1.00 22.65 205 SER A CA 1
ATOM 1493 C C . SER A 1 205 ? 16.953 31.662 11.317 1.00 23.51 205 SER A C 1
ATOM 1494 O O . SER A 1 205 ? 16.694 32.868 11.393 1.00 23.23 205 SER A O 1
ATOM 1497 N N . GLN A 1 206 ? 16.183 30.792 10.674 1.00 24.68 206 GLN A N 1
ATOM 1498 C CA . GLN A 1 206 ? 15.003 31.203 9.910 1.00 26.64 206 GLN A CA 1
ATOM 1499 C C . GLN A 1 206 ? 13.703 31.170 10.719 1.00 27.19 206 GLN A C 1
ATOM 1500 O O . GLN A 1 206 ? 12.630 31.365 10.163 1.00 27.51 206 GLN A O 1
ATOM 1506 N N . LEU A 1 207 ? 13.802 30.930 12.026 1.00 28.26 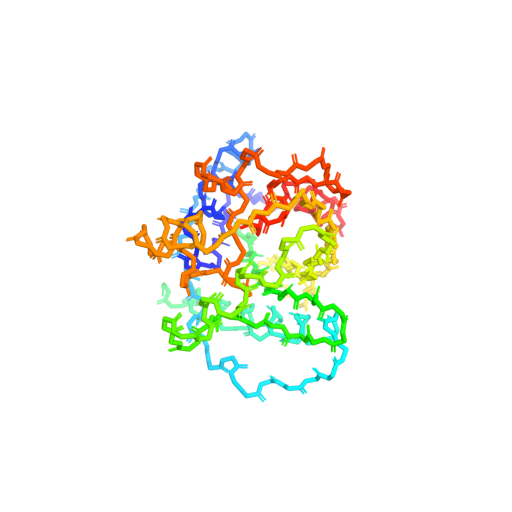207 LEU A N 1
ATOM 1507 C CA . LEU A 1 207 ? 12.619 30.869 12.894 1.00 29.55 207 LEU A CA 1
ATOM 1508 C C . LEU A 1 207 ? 11.940 32.222 13.152 1.00 30.49 207 LEU A C 1
ATOM 1509 O O . LEU A 1 207 ? 12.268 33.247 12.543 1.00 30.65 207 LEU A O 1
#

Solvent-accessible surface area: 10141 Å² total; per-residue (Å²): 166,152,47,130,25,0,12,0,0,8,86,33,74,41,30,4,83,7,0,104,142,79,0,39,128,126,13,161,38,54,64,100,26,33,11,111,48,97,59,159,76,87,191,48,96,68,18,56,115,21,0,42,36,6,0,95,16,19,1,156,13,0,42,88,69,30,192,116,196,99,13,5,0,2,0,3,4,20,1,1,10,40,68,146,83,61,21,77,114,9,150,40,89,132,65,0,95,70,17,0,47,43,1,32,47,22,23,1,71,3,0,2,0,2,0,0,1,18,53,70,68,164,98,34,29,42,25,83,31,79,3,56,0,69,8,47,172,20,34,118,95,25,5,64,110,1,22,144,108,29,57,1,52,102,28,15,0,1,10,3,8,81,15,88,5,2,56,169,35,41,83,152,46,94,50,61,49,82,1,9,92,4,0,26,12,39,9,1,58,127,0,17,93,109,123

Nearest PDB structures (foldseek):
  2amh-assembly1_A  TM=1.005E+00  e=2.505E-44  Trypanosoma brucei
  1exc-assembly1_A  TM=8.888E-01  e=4.631E-14  Bacillus subtilis
  4oo0-assembly1_B  TM=8.549E-01  e=4.938E-14  Burkholderia cenocepacia J2315
  4lu1-assembly1_A  TM=8.579E-01  e=1.380E-13  Escherichia coli K-12
  4jhc-assembly1_A  TM=8.553E-01  e=1.673E-13  Escherichia coli K-12

Foldseek 3Di:
DQAQEEEEQAPDPLQQVVCCVVCVVRHVYYHYHHLPDDLVVQDDQPVQVSQVVSQVSSVVSRLVCVVPVCYKYKGKGKWKDDPSDTWFQDPDLVQLLVLVQSQEQAKIKMKMKMWMDRRPDDDIDIDIDMKMWHFHGDDSVLSVVLSVVPVLNVGHSSDDCVDPSNVVGTPDMGHDVSVRVTHDVVRVVVRVVVD